Protein AF-A0A7C5APF6-F1 (afdb_monomer)

Nearest PDB structures (foldseek):
  8gh3-assembly1_F  TM=4.988E-01  e=2.398E-01  Trypanosoma cruzi cruzi
  8ye5-assembly1_B  TM=5.121E-01  e=7.301E-01  Dehalobacter sp.
  8ye5-assembly1_A  TM=5.052E-01  e=1.560E+00  Dehalobacter sp.
  7x9r-assembly1_A  TM=3.662E-01  e=1.211E+00  Listeria monocytogenes
  8f5p-assembly1_D  TM=3.622E-01  e=7.878E+00  Leishmania tarentolae

Secondary structure (DSSP, 8-state):
-PPPPGGGS------PPP-----------------PPPPGGGGT--HHHHHTT---------------------SSPPPPHHHHHHHHHH-TT-HHHHHHHHHHHHHTT-HHHHHHHHHHHHHHSPTT-HHHHHHHHHHHHHH---HHHHHHHHHHHHHHHHHTT-HHHHHHHHHHHHHS----

Structure (mmCIF, N/CA/C/O backbone):
data_AF-A0A7C5APF6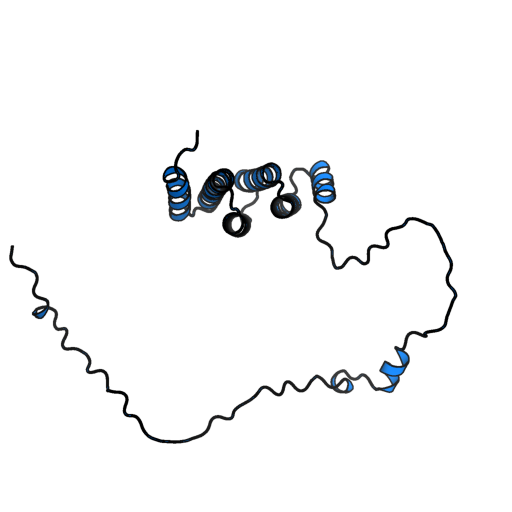-F1
#
_entry.id   AF-A0A7C5APF6-F1
#
loop_
_atom_site.group_PDB
_atom_site.id
_atom_site.type_symbol
_atom_site.label_atom_id
_atom_site.label_alt_id
_atom_site.label_comp_id
_atom_site.label_asym_id
_atom_site.label_entity_id
_atom_site.label_seq_id
_atom_site.pdbx_PDB_ins_code
_atom_site.Cartn_x
_atom_site.Cartn_y
_atom_site.Cartn_z
_atom_site.occupancy
_atom_site.B_iso_or_equiv
_atom_site.auth_seq_id
_atom_site.auth_comp_id
_atom_site.auth_asym_id
_atom_site.auth_atom_id
_atom_site.pdbx_PDB_model_num
ATOM 1 N N . MET A 1 1 ? 6.779 -11.485 -54.129 1.00 53.09 1 MET A N 1
ATOM 2 C CA . MET A 1 1 ? 5.897 -10.727 -53.225 1.00 53.09 1 MET A CA 1
ATOM 3 C C . MET A 1 1 ? 5.958 -9.295 -53.688 1.00 53.09 1 MET A C 1
ATOM 5 O O . MET A 1 1 ? 7.006 -8.678 -53.558 1.00 53.09 1 MET A O 1
ATOM 9 N N . GLU A 1 2 ? 4.905 -8.834 -54.348 1.00 58.12 2 GLU A N 1
ATOM 10 C CA . GLU A 1 2 ? 4.775 -7.422 -54.705 1.00 58.12 2 GLU A CA 1
ATOM 11 C C . GLU A 1 2 ? 4.511 -6.624 -53.415 1.00 58.12 2 GLU A C 1
ATOM 13 O O . GLU A 1 2 ? 3.773 -7.119 -52.555 1.00 58.12 2 GLU A O 1
ATOM 18 N N . PRO A 1 3 ? 5.144 -5.455 -53.211 1.00 66.19 3 PRO A N 1
ATOM 19 C CA . PRO A 1 3 ? 4.834 -4.611 -52.066 1.00 66.19 3 PRO A CA 1
ATOM 20 C C . PRO A 1 3 ? 3.429 -4.018 -52.226 1.00 66.19 3 PRO A C 1
ATOM 22 O O . PRO A 1 3 ? 2.979 -3.727 -53.332 1.00 66.19 3 PRO A O 1
ATOM 25 N N . PHE A 1 4 ? 2.728 -3.859 -51.107 1.00 63.12 4 PHE A N 1
ATOM 26 C CA . PHE A 1 4 ? 1.398 -3.260 -51.058 1.00 63.12 4 PHE A CA 1
ATOM 27 C C . PHE A 1 4 ? 1.462 -1.794 -51.521 1.00 63.12 4 PHE A C 1
ATOM 29 O O . PHE A 1 4 ? 2.158 -0.988 -50.904 1.00 63.12 4 PHE A O 1
ATOM 36 N N . SER A 1 5 ? 0.754 -1.470 -52.606 1.00 66.62 5 SER A N 1
ATOM 37 C CA . SER A 1 5 ? 0.635 -0.114 -53.154 1.00 66.62 5 SER A CA 1
ATOM 38 C C . SER A 1 5 ? -0.605 0.566 -52.560 1.00 66.62 5 SER A C 1
ATOM 40 O O . SER A 1 5 ? -1.712 0.029 -52.633 1.00 66.62 5 SER A O 1
ATOM 42 N N . LEU A 1 6 ? -0.413 1.727 -51.930 1.00 63.84 6 LEU A N 1
ATOM 43 C CA . LEU A 1 6 ? -1.430 2.489 -51.184 1.00 63.84 6 LEU A CA 1
ATOM 44 C C . LEU A 1 6 ? -2.496 3.131 -52.095 1.00 63.84 6 LEU A C 1
ATOM 46 O O . LEU A 1 6 ? -3.522 3.610 -51.619 1.00 63.84 6 LEU A O 1
ATOM 50 N N . GLU A 1 7 ? -2.294 3.077 -53.409 1.00 61.56 7 GLU A N 1
ATOM 51 C CA . GLU A 1 7 ? -3.183 3.612 -54.443 1.00 61.56 7 GLU A CA 1
ATOM 52 C C . GLU A 1 7 ? -4.493 2.812 -54.603 1.00 61.56 7 GLU A C 1
ATOM 54 O O . GLU A 1 7 ? -5.438 3.289 -55.226 1.00 61.56 7 GLU A O 1
ATOM 59 N N . GLY A 1 8 ? -4.593 1.612 -54.017 1.00 62.12 8 GLY A N 1
ATOM 60 C CA . GLY A 1 8 ? -5.822 0.805 -54.004 1.00 62.12 8 GLY A CA 1
ATOM 61 C C . GLY A 1 8 ? -6.814 1.141 -52.881 1.00 62.12 8 GLY A C 1
ATOM 62 O O . GLY A 1 8 ? -7.879 0.530 -52.819 1.00 62.12 8 GLY A O 1
ATOM 63 N N . LEU A 1 9 ? -6.478 2.072 -51.978 1.00 61.09 9 LEU A N 1
ATOM 64 C CA . LEU A 1 9 ? -7.259 2.371 -50.767 1.00 61.09 9 LEU A CA 1
ATOM 65 C C . LEU A 1 9 ? -8.165 3.609 -50.863 1.00 61.09 9 LEU A C 1
ATOM 67 O O . LEU A 1 9 ? -8.690 4.034 -49.839 1.00 61.09 9 LEU A O 1
ATOM 71 N N . GLY A 1 10 ? -8.385 4.179 -52.053 1.00 60.31 10 GLY A N 1
ATOM 72 C CA . GLY A 1 10 ? -9.411 5.216 -52.256 1.00 60.31 10 GLY A CA 1
ATOM 73 C C . GLY A 1 10 ? -9.289 6.438 -51.334 1.00 60.31 10 GLY A C 1
ATOM 74 O O . GLY A 1 10 ? -10.288 7.091 -51.049 1.00 60.31 10 GLY A O 1
ATOM 75 N N . LEU A 1 11 ? -8.081 6.736 -50.845 1.00 58.31 11 LEU A N 1
ATOM 76 C CA . LEU A 1 11 ? -7.794 7.924 -50.046 1.00 58.31 11 LEU A CA 1
ATOM 77 C C . LEU A 1 11 ? -7.458 9.088 -50.983 1.00 58.31 11 LEU A C 1
ATOM 79 O O . LEU A 1 11 ? -6.333 9.583 -51.007 1.00 58.31 11 LEU A O 1
ATOM 83 N N . GLU A 1 12 ? -8.439 9.517 -51.775 1.00 59.97 12 GLU A N 1
ATOM 84 C CA . GLU A 1 12 ? -8.453 10.900 -52.247 1.00 59.97 12 GLU A CA 1
ATOM 85 C C . GLU A 1 12 ? -8.646 11.766 -50.998 1.00 59.97 12 GLU A C 1
ATOM 87 O O . GLU A 1 12 ? -9.638 11.636 -50.277 1.00 59.97 12 GLU A O 1
ATOM 92 N N . GLY A 1 13 ? -7.619 12.540 -50.647 1.00 62.22 13 GLY A N 1
ATOM 93 C CA . GLY A 1 13 ? -7.596 13.294 -49.399 1.00 62.22 13 GLY A CA 1
ATOM 94 C C . GLY A 1 13 ? -8.782 14.258 -49.293 1.00 62.22 13 GLY A C 1
ATOM 95 O O . GLY A 1 13 ? -9.197 14.826 -50.304 1.00 62.22 13 GLY A O 1
ATOM 96 N N . PRO A 1 14 ? -9.320 14.517 -48.087 1.00 56.97 14 PRO A N 1
ATOM 97 C CA . PRO A 1 14 ? -10.075 15.741 -47.902 1.00 56.97 14 PRO A CA 1
ATOM 98 C C . PRO A 1 14 ? -9.087 16.902 -48.058 1.00 56.97 14 PRO A C 1
ATOM 100 O O . PRO A 1 14 ? -8.141 17.025 -47.278 1.00 56.97 14 PRO A O 1
ATOM 103 N N . GLU A 1 15 ? -9.284 17.734 -49.082 1.00 53.50 15 GLU A N 1
ATOM 104 C CA . GLU A 1 15 ? -8.657 19.051 -49.148 1.00 53.50 15 GLU A CA 1
ATOM 105 C C . GLU A 1 15 ? -8.992 19.800 -47.855 1.00 53.50 15 GLU A C 1
ATOM 107 O O . GLU A 1 15 ? -10.119 20.248 -47.637 1.00 53.50 15 GLU A O 1
ATOM 112 N N . LEU A 1 16 ? -8.013 19.890 -46.955 1.00 54.91 16 LEU A N 1
ATOM 113 C CA . LEU A 1 16 ? -8.094 20.776 -45.808 1.00 54.91 16 LEU A CA 1
ATOM 114 C C . LEU A 1 16 ? -8.033 22.209 -46.355 1.00 54.91 16 LEU A C 1
ATOM 116 O O . LEU A 1 16 ? -7.061 22.538 -47.041 1.00 54.91 16 LEU A O 1
ATOM 120 N N . PRO A 1 17 ? -9.029 23.070 -46.084 1.00 51.94 17 PRO A N 1
ATOM 121 C CA . PRO A 1 17 ? -8.945 24.462 -46.491 1.00 51.94 17 PRO A CA 1
ATOM 122 C C . PRO A 1 17 ? -7.721 25.100 -45.823 1.00 51.94 17 PRO A C 1
ATOM 124 O O . PRO A 1 17 ? -7.525 24.990 -44.611 1.00 51.94 17 PRO A O 1
ATOM 127 N N . ALA A 1 18 ? -6.877 25.744 -46.628 1.00 50.88 18 ALA A N 1
ATOM 128 C CA . ALA A 1 18 ? -5.749 26.525 -46.142 1.00 50.88 18 ALA A CA 1
ATOM 129 C C . ALA A 1 18 ? -6.248 27.646 -45.207 1.00 50.88 18 ALA A C 1
ATOM 131 O O . ALA A 1 18 ? -7.244 28.297 -45.535 1.00 50.88 18 ALA A O 1
ATOM 132 N N . PRO A 1 19 ? -5.583 27.924 -44.071 1.00 48.47 19 PRO A N 1
ATOM 133 C CA . PRO A 1 19 ? -5.928 29.081 -43.259 1.00 48.47 19 PRO A CA 1
ATOM 134 C C . PRO A 1 19 ? -5.499 30.359 -43.994 1.00 48.47 19 PRO A C 1
ATOM 136 O O . PRO A 1 19 ? -4.316 30.692 -44.058 1.00 48.47 19 PRO A O 1
ATOM 139 N N . THR A 1 20 ? -6.464 31.074 -44.569 1.00 45.16 20 THR A N 1
ATOM 140 C CA . THR A 1 20 ? -6.310 32.470 -44.997 1.00 45.16 20 THR A CA 1
ATOM 141 C C . THR A 1 20 ? -6.069 33.362 -43.774 1.00 45.16 20 THR A C 1
ATOM 143 O O . THR A 1 20 ? -6.875 33.314 -42.841 1.00 45.16 20 THR A O 1
ATOM 146 N N . PRO A 1 21 ? -5.003 34.182 -43.745 1.00 57.34 21 PRO A N 1
ATOM 147 C CA . PRO A 1 21 ? -4.874 35.267 -42.788 1.00 57.34 21 PRO A CA 1
ATOM 148 C C . PRO A 1 21 ? -5.597 36.506 -43.339 1.00 57.34 21 PRO A C 1
ATOM 150 O O . PRO A 1 21 ? -5.415 36.832 -44.504 1.00 57.34 21 PRO A O 1
ATOM 153 N N . GLU A 1 22 ? -6.392 37.155 -42.485 1.00 46.03 22 GLU A N 1
ATOM 154 C CA . GLU A 1 22 ? -6.963 38.519 -42.554 1.00 46.03 22 GLU A CA 1
ATOM 155 C C . GLU A 1 22 ? -8.475 38.573 -42.267 1.00 46.03 22 GLU A C 1
ATOM 157 O O . GLU A 1 22 ? -9.297 38.082 -43.030 1.00 46.03 22 GLU A O 1
ATOM 162 N N . GLU A 1 23 ? -8.765 39.245 -41.141 1.00 43.78 23 GLU A N 1
ATOM 163 C CA . GLU A 1 23 ? -9.867 40.194 -40.907 1.00 43.78 23 GLU A CA 1
ATOM 164 C C . GLU A 1 23 ? -11.340 39.720 -40.915 1.00 43.78 23 GLU A C 1
ATOM 166 O O . GLU A 1 23 ? -11.791 39.017 -41.803 1.00 43.78 23 GLU A O 1
ATOM 171 N N . VAL A 1 24 ? -12.235 40.139 -40.006 1.00 43.25 24 VAL A N 1
ATOM 172 C CA . VAL A 1 24 ? -12.152 40.953 -38.780 1.00 43.25 24 VAL A CA 1
ATOM 173 C C . VAL A 1 24 ? -13.519 40.897 -38.068 1.00 43.25 24 VAL A C 1
ATOM 175 O O . VAL A 1 24 ? -14.555 40.752 -38.710 1.00 43.25 24 VAL A O 1
ATOM 178 N N . THR A 1 25 ? -13.499 41.073 -36.740 1.00 43.19 25 THR A N 1
ATOM 179 C CA . THR A 1 25 ? -14.596 41.511 -35.838 1.00 43.19 25 THR A CA 1
ATOM 180 C C . THR A 1 25 ? -15.904 40.711 -35.745 1.00 43.19 25 THR A C 1
ATOM 182 O O . THR A 1 25 ? -16.694 40.668 -36.677 1.00 43.19 25 THR A O 1
ATOM 185 N N . ALA A 1 26 ? -16.255 40.273 -34.529 1.00 39.44 26 ALA A N 1
ATOM 186 C CA . ALA A 1 26 ? -17.138 41.036 -33.629 1.00 39.44 26 ALA A CA 1
ATOM 187 C C . ALA A 1 26 ? -17.616 40.179 -32.438 1.00 39.44 26 ALA A C 1
ATOM 189 O O . ALA A 1 26 ? -18.244 39.144 -32.621 1.00 39.44 26 ALA A O 1
ATOM 190 N N . GLY A 1 27 ? -17.394 40.688 -31.223 1.00 47.19 27 GLY A N 1
ATOM 191 C CA . GLY A 1 27 ? -18.339 40.545 -30.111 1.00 47.19 27 GLY A CA 1
ATOM 192 C C . GLY A 1 27 ? -18.382 39.216 -29.355 1.00 47.19 27 GLY A C 1
ATOM 193 O O . GLY A 1 27 ? -19.304 38.430 -29.533 1.00 47.19 27 GLY A O 1
ATOM 194 N N . ALA A 1 28 ? -17.498 39.059 -28.372 1.00 41.19 28 ALA A N 1
ATOM 195 C CA . ALA A 1 28 ? -17.841 38.397 -27.113 1.00 41.19 28 ALA A CA 1
ATOM 196 C C . ALA A 1 28 ? -17.054 39.101 -25.995 1.00 41.19 28 ALA A C 1
ATOM 198 O O . ALA A 1 28 ? -15.844 39.284 -26.147 1.00 41.19 28 ALA A O 1
ATOM 199 N N . PRO A 1 29 ? -17.719 39.602 -24.940 1.00 42.66 29 PRO A N 1
ATOM 200 C CA . PRO A 1 29 ? -17.075 40.441 -23.944 1.00 42.66 29 PRO A CA 1
ATOM 201 C C . PRO A 1 29 ? -16.043 39.624 -23.171 1.00 42.66 29 PRO A C 1
ATOM 203 O O . PRO A 1 29 ? -16.315 38.506 -22.737 1.00 42.66 29 PRO A O 1
ATOM 206 N N . ALA A 1 30 ? -14.873 40.226 -22.979 1.00 53.53 30 ALA A N 1
ATOM 207 C CA . ALA A 1 30 ? -13.989 39.894 -21.882 1.00 53.53 30 ALA A CA 1
ATOM 208 C C . ALA A 1 30 ? -14.785 40.074 -20.583 1.00 53.53 30 ALA A C 1
ATOM 210 O O . ALA A 1 30 ? -14.944 41.185 -20.085 1.00 53.53 30 ALA A O 1
ATOM 211 N N . VAL A 1 31 ? -15.345 38.982 -20.071 1.00 54.06 31 VAL A N 1
ATOM 212 C CA . VAL A 1 31 ? -15.705 38.887 -18.663 1.00 54.06 31 VAL A CA 1
ATOM 213 C C . VAL A 1 31 ? -14.424 38.439 -17.982 1.00 54.06 31 VAL A C 1
ATOM 215 O O . VAL A 1 31 ? -14.223 37.268 -17.682 1.00 54.06 31 VAL A O 1
ATOM 218 N N . GLU A 1 32 ? -13.500 39.387 -17.824 1.00 52.69 32 GLU A N 1
ATOM 219 C CA . GLU A 1 32 ? -12.653 39.364 -16.643 1.00 52.69 32 GLU A CA 1
ATOM 220 C C . GLU A 1 32 ? -13.643 39.260 -15.484 1.00 52.69 32 GLU A C 1
ATOM 222 O O . GLU A 1 32 ? -14.434 40.178 -15.260 1.00 52.69 32 GLU A O 1
ATOM 227 N N . GLU A 1 33 ? -13.707 38.092 -14.847 1.00 52.44 33 GLU A N 1
ATOM 228 C CA . GLU A 1 33 ? -14.396 37.908 -13.580 1.00 52.44 33 GLU A CA 1
ATOM 229 C C . GLU A 1 33 ? -13.761 38.880 -12.585 1.00 52.44 33 GLU A C 1
ATOM 231 O O . GLU A 1 33 ? -12.852 38.554 -11.824 1.00 52.44 33 GLU A O 1
ATOM 236 N N . ALA A 1 34 ? -14.262 40.113 -12.596 1.00 57.44 34 ALA A N 1
ATOM 237 C CA . ALA A 1 34 ? -14.358 40.949 -11.430 1.00 57.44 34 ALA A CA 1
ATOM 238 C C . ALA A 1 34 ? -15.229 40.171 -10.438 1.00 57.44 34 ALA A C 1
ATOM 240 O O . ALA A 1 34 ? -16.424 40.428 -10.300 1.00 57.44 34 ALA A O 1
ATOM 241 N N . LEU A 1 35 ? -14.624 39.173 -9.787 1.00 60.72 35 LEU A N 1
ATOM 242 C CA . LEU A 1 35 ? -15.082 38.641 -8.520 1.00 60.72 35 LEU A CA 1
ATOM 243 C C . LEU A 1 35 ? -15.018 39.826 -7.565 1.00 60.72 35 LEU A C 1
ATOM 245 O O . LEU A 1 35 ? -13.995 40.088 -6.932 1.00 60.72 35 LEU A O 1
ATOM 249 N N . GLN A 1 36 ? -16.087 40.618 -7.555 1.00 60.69 36 GLN A N 1
ATOM 250 C CA . GLN A 1 36 ? -16.285 41.609 -6.520 1.00 60.69 36 GLN A CA 1
ATOM 251 C C . GLN A 1 36 ? -16.199 40.824 -5.208 1.00 60.69 36 GLN A C 1
ATOM 253 O O . GLN A 1 36 ? -16.897 39.812 -5.076 1.00 60.69 36 GLN A O 1
ATOM 258 N N . PRO A 1 37 ? -15.296 41.188 -4.281 1.00 69.50 37 PRO A N 1
ATOM 259 C CA . PRO A 1 37 ? -15.317 40.563 -2.974 1.00 69.50 37 PRO A CA 1
ATOM 260 C C . PRO A 1 37 ? -16.721 40.758 -2.402 1.00 69.50 37 PRO A C 1
ATOM 262 O O . PRO A 1 37 ? -17.324 41.818 -2.575 1.00 69.50 37 PRO A O 1
ATOM 265 N N . PHE A 1 38 ? -17.248 39.715 -1.769 1.00 64.56 38 PHE A N 1
ATOM 266 C CA . PHE A 1 38 ? -18.522 39.790 -1.069 1.00 64.56 38 PHE A CA 1
ATOM 267 C C . PHE A 1 38 ? -18.502 40.996 -0.116 1.00 64.56 38 PHE A C 1
ATOM 269 O O . PHE A 1 38 ? -17.570 41.173 0.672 1.00 64.56 38 PHE A O 1
ATOM 276 N N . SER A 1 39 ? -19.523 41.841 -0.213 1.00 64.94 39 SER A N 1
ATOM 277 C CA . SER A 1 39 ? -19.752 42.934 0.728 1.00 64.94 39 SER A CA 1
ATOM 278 C C . SER A 1 39 ? -20.460 42.369 1.961 1.00 64.94 39 SER A C 1
ATOM 280 O O . SER A 1 39 ? -21.426 41.619 1.833 1.00 64.94 39 SER A O 1
ATOM 282 N N . LEU A 1 40 ? -19.979 42.694 3.163 1.00 63.19 40 LEU A N 1
ATOM 283 C CA . LEU A 1 40 ? -20.517 42.197 4.443 1.00 63.19 40 LEU A CA 1
ATOM 284 C C . LEU A 1 40 ? -21.995 42.556 4.658 1.00 63.19 40 LEU A C 1
ATOM 286 O O . LEU A 1 40 ? -22.708 41.842 5.364 1.00 63.19 40 LEU A O 1
ATOM 290 N N . GLU A 1 41 ? -22.471 43.600 3.985 1.00 69.44 41 GLU A N 1
ATOM 291 C CA . GLU A 1 41 ? -23.878 43.979 3.955 1.00 69.44 41 GLU A CA 1
ATOM 292 C C . GLU A 1 41 ? -24.769 42.888 3.329 1.00 69.44 41 GLU A C 1
ATOM 294 O O . GLU A 1 41 ? -25.918 42.724 3.735 1.00 69.44 41 GLU A O 1
ATOM 299 N N . GLU A 1 42 ? -24.245 42.098 2.382 1.00 70.75 42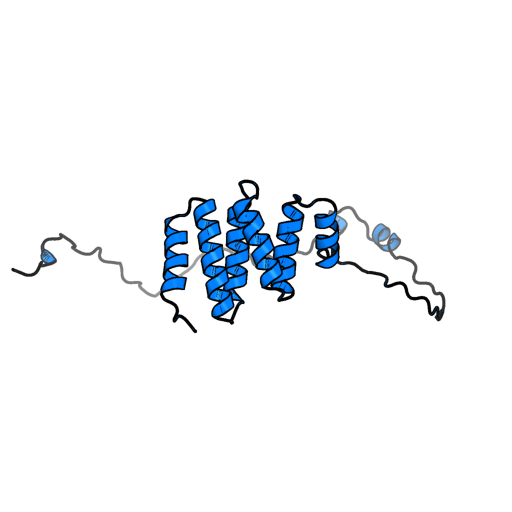 GLU A N 1
ATOM 300 C CA . GLU A 1 42 ? -24.981 41.011 1.716 1.00 70.75 42 GLU A CA 1
ATOM 301 C C . GLU A 1 42 ? -25.207 39.803 2.646 1.00 70.75 42 GLU A C 1
ATOM 303 O O . GLU A 1 42 ? -26.146 39.031 2.460 1.00 70.75 42 GLU A O 1
ATOM 308 N N . LEU A 1 43 ? -24.402 39.685 3.710 1.00 67.19 43 LEU A N 1
ATOM 309 C CA . LEU A 1 43 ? -24.560 38.704 4.791 1.00 67.19 43 LEU A CA 1
ATOM 310 C C . LEU A 1 43 ? -25.454 39.213 5.936 1.00 67.19 43 LEU A C 1
ATOM 312 O O . LEU A 1 43 ? -25.622 38.515 6.935 1.00 67.19 43 LEU A O 1
ATOM 316 N N . GLY A 1 44 ? -26.037 40.409 5.802 1.00 65.12 44 GLY A N 1
ATOM 317 C CA . GLY A 1 44 ? -26.905 41.010 6.814 1.00 65.12 44 GLY A CA 1
ATOM 318 C C . GLY A 1 44 ? -26.174 41.481 8.073 1.00 65.12 44 GLY A C 1
ATOM 319 O O . GLY A 1 44 ? -26.836 41.752 9.068 1.00 65.12 44 GLY A O 1
ATOM 320 N N . LEU A 1 45 ? -24.840 41.578 8.036 1.00 66.50 45 LEU A N 1
ATOM 321 C CA . LEU A 1 45 ? -24.027 42.080 9.142 1.00 66.50 45 LEU A CA 1
ATOM 322 C C . LEU A 1 45 ? -23.830 43.586 8.968 1.00 66.50 45 LEU A C 1
ATOM 324 O O . LEU A 1 45 ? -23.235 44.021 7.980 1.00 66.50 45 LEU A O 1
ATOM 328 N N . THR A 1 46 ? -24.317 44.395 9.911 1.00 70.19 46 THR A N 1
ATOM 329 C CA . THR A 1 46 ? -24.022 45.835 9.886 1.00 70.19 46 THR A CA 1
ATOM 330 C C . THR A 1 46 ? -22.635 46.110 10.469 1.00 70.19 46 THR A C 1
ATOM 332 O O . THR A 1 46 ? -22.104 45.336 11.270 1.00 70.19 46 THR A O 1
ATOM 335 N N . GLN A 1 47 ? -22.015 47.226 10.071 1.00 65.31 47 GLN A N 1
ATOM 336 C CA . GLN A 1 47 ? -20.680 47.619 10.542 1.00 65.31 47 GLN A CA 1
ATOM 337 C C . GLN A 1 47 ? -20.633 47.765 12.078 1.00 65.31 47 GLN A C 1
ATOM 339 O O . GLN A 1 47 ? -19.588 47.538 12.687 1.00 65.31 47 GLN A O 1
ATOM 344 N N . GLU A 1 48 ? -21.775 48.062 12.714 1.00 66.00 48 GLU A N 1
ATOM 345 C CA . GLU A 1 48 ? -21.906 48.098 14.172 1.00 66.00 48 GLU A CA 1
ATOM 346 C C . GLU A 1 48 ? -21.851 46.711 14.840 1.00 66.00 48 GLU A C 1
ATOM 348 O O . GLU A 1 48 ? -21.307 46.599 15.937 1.00 66.00 48 GLU A O 1
ATOM 353 N N . GLU A 1 49 ? -22.349 45.644 14.203 1.00 64.69 49 GLU A N 1
ATOM 354 C CA . GLU A 1 49 ? -22.239 44.274 14.740 1.00 64.69 49 GLU A CA 1
ATOM 355 C C . GLU A 1 49 ? -20.810 43.726 14.628 1.00 64.69 49 GLU A C 1
ATOM 357 O O . GLU A 1 49 ? -20.349 43.004 15.512 1.00 64.69 49 GLU A O 1
ATOM 362 N N . ILE A 1 50 ? -20.073 44.127 13.590 1.00 67.06 50 ILE A N 1
ATOM 363 C CA . ILE A 1 50 ? -18.658 43.768 13.415 1.00 67.06 50 ILE A CA 1
ATOM 364 C C . ILE A 1 50 ? -17.787 44.481 14.458 1.00 67.06 50 ILE A C 1
ATOM 366 O O . ILE A 1 50 ? -16.886 43.867 15.025 1.00 67.06 50 ILE A O 1
ATOM 370 N N . ALA A 1 51 ? -18.091 45.745 14.768 1.00 64.62 51 ALA A N 1
ATOM 371 C CA . ALA A 1 51 ? -17.408 46.503 15.818 1.00 64.62 51 ALA A CA 1
ATOM 372 C C . ALA A 1 51 ? -17.611 45.897 17.223 1.00 64.62 51 ALA A C 1
ATOM 374 O O . ALA A 1 51 ? -16.750 46.026 18.087 1.00 64.62 51 ALA A O 1
ATOM 375 N N . GLY A 1 52 ? -18.720 45.184 17.456 1.00 59.59 52 GLY A N 1
ATOM 376 C CA . GLY A 1 52 ? -18.956 44.436 18.697 1.00 59.59 52 GLY A CA 1
ATOM 377 C C . GLY A 1 52 ? -18.144 43.139 18.823 1.00 59.59 52 GLY A C 1
ATOM 378 O O . GLY A 1 52 ? -18.096 42.554 19.905 1.00 59.59 52 GLY A O 1
ATOM 379 N N . LEU A 1 53 ? -17.509 42.693 17.734 1.00 59.06 53 LEU A N 1
ATOM 380 C CA . LEU A 1 53 ? -16.669 41.497 17.667 1.00 59.06 53 LEU A CA 1
ATOM 381 C C . LEU A 1 53 ? -15.167 41.812 17.812 1.00 59.06 53 LEU A C 1
ATOM 383 O O . LEU A 1 53 ? -14.333 40.925 17.622 1.00 59.06 53 LEU A O 1
ATOM 387 N N . GLU A 1 54 ? -14.805 43.051 18.162 1.00 56.25 54 GLU A N 1
ATOM 388 C CA . GLU A 1 54 ? -13.467 43.376 18.661 1.00 56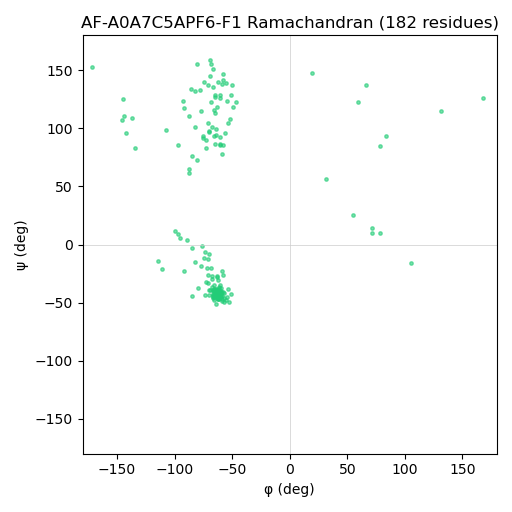.25 54 GLU A CA 1
ATOM 389 C C . GLU A 1 54 ? -13.301 42.783 20.068 1.00 56.25 54 GLU A C 1
ATOM 391 O O . GLU A 1 54 ? -13.738 43.347 21.074 1.00 56.25 54 GLU A O 1
ATOM 396 N N . LEU A 1 55 ? -12.662 41.608 20.139 1.00 57.16 55 LEU A N 1
ATOM 397 C CA . LEU A 1 55 ? -12.066 41.105 21.374 1.00 57.16 55 LEU A CA 1
ATOM 398 C C . LEU A 1 55 ? -11.203 42.213 21.987 1.00 57.16 55 LEU A C 1
ATOM 400 O O . LEU A 1 55 ? -10.220 42.643 21.385 1.00 57.16 55 LEU A O 1
ATOM 404 N N . ALA A 1 56 ? -11.574 42.636 23.192 1.00 44.47 56 ALA A N 1
ATOM 405 C CA . ALA A 1 56 ? -10.834 43.595 23.994 1.00 44.47 56 ALA A CA 1
ATOM 406 C C . ALA A 1 56 ? -9.329 43.253 24.043 1.00 44.47 56 ALA A C 1
ATOM 408 O O . ALA A 1 56 ? -8.971 42.163 24.503 1.00 44.47 56 ALA A O 1
ATOM 409 N N . PRO A 1 57 ? -8.436 44.165 23.624 1.00 56.56 57 PRO A N 1
ATOM 410 C CA . PRO A 1 57 ? -7.014 44.053 23.881 1.00 56.56 57 PRO A CA 1
ATOM 411 C C . PRO A 1 57 ? -6.662 44.904 25.109 1.00 56.56 57 PRO A C 1
ATOM 413 O O . PRO A 1 57 ? -6.257 46.049 24.968 1.00 56.56 57 PRO A O 1
ATOM 416 N N . GLU A 1 58 ? -6.803 44.355 26.316 1.00 43.03 58 GLU A N 1
ATOM 417 C CA . GLU A 1 58 ? -6.169 44.900 27.533 1.00 43.03 58 GLU A CA 1
ATOM 418 C C . GLU A 1 58 ? -5.721 43.716 28.404 1.00 43.03 58 GLU A C 1
ATOM 420 O O . GLU A 1 58 ? -6.529 42.951 28.922 1.00 43.03 58 GLU A O 1
ATOM 425 N N . GLU A 1 59 ? -4.453 43.321 28.296 1.00 44.88 59 GLU A N 1
ATOM 426 C CA . GLU A 1 59 ? -3.322 43.794 29.114 1.00 44.88 59 GLU A CA 1
ATOM 427 C C . GLU A 1 59 ? -3.219 43.041 30.449 1.00 44.88 59 GLU A C 1
ATOM 429 O O . GLU A 1 59 ? -3.799 43.449 31.445 1.00 44.88 59 GLU A O 1
ATOM 434 N N . LEU A 1 60 ? -2.404 41.974 30.481 1.00 38.81 60 LEU A N 1
ATOM 435 C CA . LEU A 1 60 ? -1.723 41.499 31.692 1.00 38.81 60 LEU A CA 1
ATOM 436 C C . LEU A 1 60 ? -0.335 40.922 31.338 1.00 38.81 60 LEU A C 1
ATOM 438 O O . LEU A 1 60 ? -0.226 39.859 30.742 1.00 38.81 60 LEU A O 1
ATOM 442 N N . ALA A 1 61 ? 0.688 41.703 31.702 1.00 39.09 61 ALA A N 1
ATOM 443 C CA . ALA A 1 61 ? 2.075 41.417 32.106 1.00 39.09 61 ALA A CA 1
ATOM 444 C C . ALA A 1 61 ? 2.770 40.062 31.779 1.00 39.09 61 ALA A C 1
ATOM 446 O O . ALA A 1 61 ? 2.168 38.995 31.870 1.00 39.09 61 ALA A O 1
ATOM 447 N N . PRO A 1 62 ? 4.108 40.067 31.556 1.00 44.31 62 PRO A N 1
ATOM 448 C CA . PRO A 1 62 ? 4.890 38.848 31.353 1.00 44.31 62 PRO A CA 1
ATOM 449 C C . PRO A 1 62 ? 4.994 38.040 32.654 1.00 44.31 62 PRO A C 1
ATOM 451 O O . PRO A 1 62 ? 5.858 38.282 33.499 1.00 44.31 62 PRO A O 1
ATOM 454 N N . VAL A 1 63 ? 4.125 37.045 32.807 1.00 41.53 63 VAL A N 1
ATOM 455 C CA . VAL A 1 63 ? 4.317 35.973 33.781 1.00 41.53 63 VAL A CA 1
ATOM 456 C C . VAL A 1 63 ? 5.249 34.933 33.170 1.00 41.53 63 VAL A C 1
ATOM 458 O O . VAL A 1 63 ? 4.871 34.116 32.338 1.00 41.53 63 VAL A O 1
ATOM 461 N N . SER A 1 64 ? 6.511 34.999 33.591 1.00 47.34 64 SER A N 1
ATOM 462 C CA . SER A 1 64 ? 7.449 33.887 33.499 1.00 47.34 64 SER A CA 1
ATOM 463 C C . SER A 1 64 ? 6.880 32.725 34.310 1.00 47.34 64 SER A C 1
ATOM 465 O O . SER A 1 64 ? 7.098 32.641 35.517 1.00 47.34 64 SER A O 1
ATOM 467 N N . VAL A 1 65 ? 6.132 31.851 33.644 1.00 43.56 65 VAL A N 1
ATOM 468 C CA . VAL A 1 65 ? 5.780 30.530 34.153 1.00 43.56 65 VAL A CA 1
ATOM 469 C C . VAL A 1 65 ? 6.602 29.533 33.353 1.00 43.56 65 VAL A C 1
ATOM 471 O O . VAL A 1 65 ? 6.305 29.197 32.211 1.00 43.56 65 VAL A O 1
ATOM 474 N N . GLU A 1 66 ? 7.700 29.116 33.969 1.00 50.88 66 GLU A N 1
ATOM 475 C CA . GLU A 1 66 ? 8.361 27.859 33.665 1.00 50.88 66 GLU A CA 1
ATOM 476 C C . GLU A 1 66 ? 7.379 26.742 34.052 1.00 50.88 66 GLU A C 1
ATOM 478 O O . GLU A 1 66 ? 7.359 26.280 35.186 1.00 50.88 66 GLU A O 1
ATOM 483 N N . GLU A 1 67 ? 6.491 26.367 33.133 1.00 41.44 67 GLU A N 1
ATOM 484 C CA . GLU A 1 67 ? 5.698 25.144 33.235 1.00 41.44 67 GLU A CA 1
ATOM 485 C C . GLU A 1 67 ? 5.533 24.567 31.830 1.00 41.44 67 GLU A C 1
ATOM 487 O O . GLU A 1 67 ? 4.915 25.137 30.934 1.00 41.44 67 GLU A O 1
ATOM 492 N N . THR A 1 68 ? 6.197 23.437 31.624 1.00 48.25 68 THR A N 1
ATOM 493 C CA . THR A 1 68 ? 6.171 22.644 30.405 1.00 48.25 68 THR A CA 1
ATOM 494 C C . THR A 1 68 ? 4.770 22.097 30.160 1.00 48.25 68 THR A C 1
ATOM 496 O O . THR A 1 68 ? 4.406 21.054 30.702 1.00 48.25 68 THR A O 1
ATOM 499 N N . VAL A 1 69 ? 4.012 22.750 29.289 1.00 47.22 69 VAL A N 1
ATOM 500 C CA . VAL A 1 69 ? 2.861 22.148 28.619 1.00 47.22 69 VAL A CA 1
ATOM 501 C C . VAL A 1 69 ? 2.942 22.594 27.162 1.00 47.22 69 VAL A C 1
ATOM 503 O O . VAL A 1 69 ? 2.789 23.786 26.899 1.00 47.22 69 VAL A O 1
ATOM 506 N N . PRO A 1 70 ? 3.260 21.714 26.193 1.00 53.16 70 PRO A N 1
ATOM 507 C CA . PRO A 1 70 ? 3.153 22.101 24.800 1.00 53.16 70 PRO A CA 1
ATOM 508 C C . PRO A 1 70 ? 1.668 22.285 24.485 1.00 53.16 70 PRO A C 1
ATOM 510 O O . PRO A 1 70 ? 0.914 21.330 24.307 1.00 53.16 70 PRO A O 1
ATOM 513 N N . GLU A 1 71 ? 1.267 23.549 24.456 1.00 45.44 71 GLU A N 1
ATOM 514 C CA . GLU A 1 71 ? 0.045 24.046 23.852 1.00 45.44 71 GLU A CA 1
ATOM 515 C C . GLU A 1 71 ? 0.127 23.783 22.347 1.00 45.44 71 GLU A C 1
ATOM 517 O O . GLU A 1 71 ? 0.747 24.517 21.575 1.00 45.44 71 GLU A O 1
ATOM 522 N N . VAL A 1 72 ? -0.441 22.652 21.931 1.00 46.12 72 VAL A N 1
ATOM 523 C CA . VAL A 1 72 ? -0.600 22.315 20.522 1.00 46.12 72 VAL A CA 1
ATOM 524 C C . VAL A 1 72 ? -1.743 23.169 19.980 1.00 46.12 72 VAL A C 1
ATOM 526 O O . VAL A 1 72 ? -2.910 22.784 20.023 1.00 46.12 72 VAL A O 1
ATOM 529 N N . ALA A 1 73 ? -1.400 24.321 19.413 1.00 45.75 73 ALA A N 1
ATOM 530 C CA . ALA A 1 73 ? -2.162 24.875 18.306 1.00 45.75 73 ALA A CA 1
ATOM 531 C C . ALA A 1 73 ? -2.100 23.852 17.154 1.00 45.75 73 ALA A C 1
ATOM 533 O O . ALA A 1 73 ? -1.176 23.867 16.345 1.00 45.75 73 ALA A O 1
ATOM 534 N N . ALA A 1 74 ? -3.015 22.879 17.142 1.00 47.34 74 ALA A N 1
ATOM 535 C CA . ALA A 1 74 ? -3.036 21.804 16.156 1.00 47.34 74 ALA A CA 1
ATOM 536 C C . ALA A 1 74 ? -3.836 22.246 14.919 1.00 47.34 74 ALA A C 1
ATOM 538 O O . ALA A 1 74 ? -5.064 22.336 14.997 1.00 47.34 74 ALA A O 1
ATOM 539 N N . PRO A 1 75 ? -3.207 22.465 13.752 1.00 49.72 75 PRO A N 1
ATOM 540 C CA . PRO A 1 75 ? -3.941 22.511 12.498 1.00 49.72 75 PRO A CA 1
ATOM 541 C C . PRO A 1 75 ? -4.370 21.083 12.153 1.00 49.72 75 PRO A C 1
ATOM 543 O O . PRO A 1 75 ? -3.624 20.427 11.448 1.00 49.72 75 PRO A O 1
ATOM 546 N N . VAL A 1 76 ? -5.487 20.564 12.695 1.00 52.03 76 VAL A N 1
ATOM 547 C CA . VAL A 1 76 ? -6.021 19.203 12.404 1.00 52.03 76 VAL A CA 1
ATOM 548 C C . VAL A 1 76 ? -4.890 18.204 12.090 1.00 52.03 76 VAL A C 1
ATOM 550 O O . VAL A 1 76 ? -4.763 17.689 10.979 1.00 52.03 76 VAL A O 1
ATOM 553 N N . ALA A 1 77 ? -3.946 18.077 13.028 1.00 62.59 77 ALA A N 1
ATOM 554 C CA . ALA A 1 77 ? -2.695 17.385 12.763 1.00 62.59 77 ALA A CA 1
ATOM 555 C C . ALA A 1 77 ? -3.009 15.910 12.502 1.00 62.59 77 ALA A C 1
ATOM 557 O O . ALA A 1 77 ? -3.720 15.279 13.287 1.00 62.59 77 ALA A O 1
ATOM 558 N N . ARG A 1 78 ? -2.506 15.369 11.385 1.00 70.75 78 ARG A N 1
ATOM 559 C CA . ARG A 1 78 ? -2.560 13.925 11.133 1.00 70.75 78 ARG A CA 1
ATOM 560 C C . ARG A 1 78 ? -2.021 13.198 12.374 1.00 70.75 78 ARG A C 1
ATOM 562 O O . ARG A 1 78 ? -1.013 13.654 12.919 1.00 70.75 78 ARG A O 1
ATOM 569 N N . PRO A 1 79 ? -2.668 12.109 12.822 1.00 82.38 79 PRO A N 1
ATOM 570 C CA . PRO A 1 79 ? -2.212 11.383 13.997 1.00 82.38 79 PRO A CA 1
ATOM 571 C C . PRO A 1 79 ? -0.772 10.911 13.796 1.00 82.38 79 PRO A C 1
ATOM 573 O O . PRO A 1 79 ? -0.373 10.507 12.699 1.00 82.38 79 PRO A O 1
ATOM 576 N N . SER A 1 80 ? 0.017 10.976 14.862 1.00 87.06 80 SER A N 1
ATOM 577 C CA . SER A 1 80 ? 1.420 10.570 14.812 1.00 87.06 80 SER A CA 1
ATOM 578 C C . SER A 1 80 ? 1.538 9.055 14.617 1.00 87.06 80 SER A C 1
ATOM 580 O O . SER A 1 80 ? 0.661 8.288 15.019 1.00 87.06 80 SER A O 1
ATOM 582 N N . VAL A 1 81 ? 2.661 8.595 14.055 1.00 88.88 81 VAL A N 1
ATOM 583 C CA . VAL A 1 81 ? 2.952 7.158 13.857 1.00 88.88 81 VAL A CA 1
ATOM 584 C C . VAL A 1 81 ? 2.759 6.361 15.156 1.00 88.88 81 VAL A C 1
ATOM 586 O O . VAL A 1 81 ? 2.161 5.285 15.142 1.00 88.88 81 VAL A O 1
ATOM 589 N N . ASP A 1 82 ? 3.223 6.894 16.290 1.00 89.44 82 ASP A N 1
ATOM 590 C CA . ASP A 1 82 ? 3.093 6.237 17.595 1.00 89.44 82 ASP A CA 1
ATOM 591 C C . ASP A 1 82 ? 1.643 6.153 18.089 1.00 89.44 82 ASP A C 1
ATOM 593 O O . ASP A 1 82 ? 1.245 5.130 18.649 1.00 89.44 82 ASP A O 1
ATOM 597 N N . GLU A 1 83 ? 0.825 7.175 17.829 1.00 90.06 83 GLU A N 1
ATOM 598 C CA . GLU A 1 83 ? -0.602 7.178 18.177 1.00 90.06 83 GLU A CA 1
ATOM 599 C C . GLU A 1 83 ? -1.367 6.133 17.359 1.00 90.06 83 GLU A C 1
ATOM 601 O O . GLU A 1 83 ? -2.170 5.367 17.899 1.00 90.06 83 GLU A O 1
ATOM 606 N N . LEU A 1 84 ? -1.070 6.047 16.060 1.00 90.62 84 LEU A N 1
ATOM 607 C CA . LEU A 1 84 ? -1.638 5.044 15.163 1.00 90.62 84 LEU A CA 1
ATOM 608 C C . LEU A 1 84 ? -1.231 3.627 15.580 1.00 90.62 84 LEU A C 1
ATOM 610 O O . LEU A 1 84 ? -2.070 2.723 15.623 1.00 90.62 84 LEU A O 1
ATOM 614 N N . ARG A 1 85 ? 0.034 3.429 15.968 1.00 91.12 85 ARG A N 1
ATOM 615 C CA . ARG A 1 85 ? 0.520 2.147 16.493 1.00 91.12 85 ARG A CA 1
ATOM 616 C C . ARG A 1 85 ? -0.185 1.771 17.800 1.00 91.12 85 ARG A C 1
ATOM 618 O O . ARG A 1 85 ? -0.577 0.617 17.962 1.00 91.12 85 ARG A O 1
ATOM 625 N N . ALA A 1 86 ? -0.395 2.727 18.706 1.00 91.88 86 ALA A N 1
ATOM 626 C CA . ALA A 1 86 ? -1.139 2.502 19.945 1.00 91.88 86 ALA A CA 1
ATOM 627 C C . ALA A 1 86 ? -2.603 2.119 19.672 1.00 91.88 86 ALA A C 1
ATOM 629 O O . ALA A 1 86 ? -3.131 1.195 20.294 1.00 91.88 86 ALA A O 1
ATOM 630 N N . ARG A 1 87 ? -3.250 2.760 18.691 1.00 89.69 87 ARG A N 1
ATOM 631 C CA . ARG A 1 87 ? -4.614 2.410 18.276 1.00 89.69 87 ARG A CA 1
ATOM 632 C C . ARG A 1 87 ? -4.690 1.007 17.679 1.00 89.69 87 ARG A C 1
ATOM 634 O O . ARG A 1 87 ? -5.596 0.263 18.041 1.00 89.69 87 ARG A O 1
ATOM 641 N N . LEU A 1 88 ? -3.727 0.609 16.845 1.00 90.44 88 LEU A N 1
ATOM 642 C CA . LEU A 1 88 ? -3.655 -0.757 16.310 1.00 90.44 88 LEU A CA 1
ATOM 643 C C . LEU A 1 88 ? -3.335 -1.807 17.380 1.00 90.44 88 LEU A C 1
ATOM 645 O O . LEU A 1 88 ? -3.745 -2.956 17.244 1.00 90.44 88 LEU A O 1
ATOM 649 N N . ALA A 1 89 ? -2.641 -1.439 18.458 1.00 90.25 89 ALA A N 1
ATOM 650 C CA . ALA A 1 89 ? -2.458 -2.338 19.595 1.00 90.25 89 ALA A CA 1
ATOM 651 C C . ALA A 1 89 ? -3.790 -2.628 20.313 1.00 90.25 89 ALA A C 1
ATOM 653 O O . ALA A 1 89 ? -4.002 -3.746 20.778 1.00 90.25 89 ALA A O 1
ATOM 654 N N . ALA A 1 90 ? -4.696 -1.646 20.371 1.00 92.75 90 ALA A N 1
ATOM 655 C CA . ALA A 1 90 ? -6.045 -1.828 20.906 1.00 92.75 90 ALA A CA 1
ATOM 656 C C . ALA A 1 90 ? -6.999 -2.500 19.900 1.00 92.75 90 ALA A C 1
ATOM 658 O O . ALA A 1 90 ? -7.839 -3.308 20.289 1.00 92.75 90 ALA A O 1
ATOM 659 N N . GLN A 1 91 ? -6.871 -2.168 18.613 1.00 90.94 91 GLN A N 1
ATOM 660 C CA . GLN A 1 91 ? -7.736 -2.625 17.526 1.00 90.94 91 GLN A CA 1
ATOM 661 C C . GLN A 1 91 ? -6.884 -3.073 16.323 1.00 90.94 91 GLN A C 1
ATOM 663 O O . GLN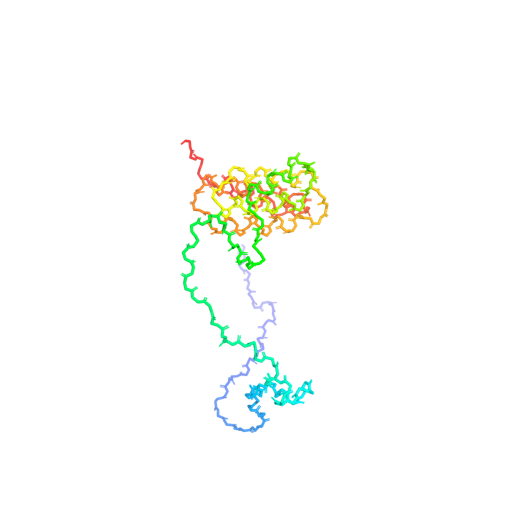 A 1 91 ? -6.674 -2.305 15.385 1.00 90.94 91 GLN A O 1
ATOM 668 N N . PRO A 1 92 ? -6.374 -4.318 16.315 1.00 88.94 92 PRO A N 1
ATOM 669 C CA . PRO A 1 92 ? -5.415 -4.778 15.301 1.00 88.94 92 PRO A CA 1
ATOM 670 C C . PRO A 1 92 ? -6.004 -4.915 13.892 1.00 88.94 92 PRO A C 1
ATOM 672 O O . PRO A 1 92 ? -5.255 -4.937 12.908 1.00 88.94 92 PRO A O 1
ATOM 675 N N . GLU A 1 93 ? -7.329 -5.017 13.802 1.00 88.81 93 GLU A N 1
ATOM 676 C CA . GLU A 1 93 ? -8.093 -5.138 12.557 1.00 88.81 93 GLU A CA 1
ATOM 677 C C . GLU A 1 93 ? -8.620 -3.786 12.055 1.00 88.81 93 GLU A C 1
ATOM 679 O O . GLU A 1 93 ? -9.350 -3.753 11.071 1.00 88.81 93 GLU A O 1
ATOM 684 N N . ASP A 1 94 ? -8.243 -2.675 12.697 1.00 91.75 94 ASP A N 1
ATOM 685 C CA . ASP A 1 94 ? -8.658 -1.339 12.274 1.00 91.75 94 ASP A CA 1
ATOM 686 C C . ASP A 1 94 ? -7.931 -0.918 10.988 1.00 91.75 94 ASP A C 1
ATOM 688 O O . ASP A 1 94 ? -6.833 -0.354 10.989 1.00 91.75 94 ASP A O 1
ATOM 692 N N . GLU A 1 95 ? -8.554 -1.246 9.861 1.00 92.19 95 GLU A N 1
ATOM 693 C CA . GLU A 1 95 ? -8.070 -0.968 8.513 1.00 92.19 95 GLU A CA 1
ATOM 694 C C . GLU A 1 95 ? -7.764 0.511 8.233 1.00 92.19 95 GLU A C 1
ATOM 696 O O . GLU A 1 95 ? -6.675 0.772 7.712 1.00 92.19 95 GLU A O 1
ATOM 701 N N . PRO A 1 96 ? -8.638 1.490 8.566 1.00 91.75 96 PRO A N 1
ATOM 702 C CA . PRO A 1 96 ? -8.352 2.895 8.284 1.00 91.75 96 PRO A CA 1
ATOM 703 C C . PRO A 1 96 ? -7.107 3.383 9.030 1.00 91.75 96 PRO A C 1
ATOM 705 O O . PRO A 1 96 ? -6.236 3.994 8.412 1.00 91.75 96 PRO A O 1
ATOM 708 N N . SER A 1 97 ? -6.942 3.036 10.311 1.00 92.56 97 SER A N 1
ATOM 709 C CA . SER A 1 97 ? -5.731 3.410 11.058 1.00 92.56 97 SER A CA 1
ATOM 710 C C . SER A 1 97 ? -4.486 2.701 10.543 1.00 92.56 97 SER A C 1
ATOM 712 O O . SER A 1 97 ? -3.389 3.252 10.607 1.00 92.56 97 SER A O 1
ATOM 714 N N . ARG A 1 98 ? -4.627 1.492 9.991 1.00 94.00 98 ARG A N 1
ATOM 715 C CA . ARG A 1 98 ? -3.513 0.804 9.338 1.00 94.00 98 ARG A CA 1
ATOM 716 C C . ARG A 1 98 ? -3.107 1.477 8.030 1.00 94.00 98 ARG A C 1
ATOM 718 O O . ARG A 1 98 ? -1.913 1.560 7.753 1.00 94.00 98 ARG A O 1
ATOM 725 N N . LEU A 1 99 ? -4.066 1.963 7.243 1.00 94.44 99 LEU A N 1
ATOM 726 C CA . LEU A 1 99 ? -3.789 2.721 6.022 1.00 94.44 99 LEU A CA 1
ATOM 727 C C . LEU A 1 99 ? -3.104 4.053 6.349 1.00 94.44 99 LEU A C 1
ATOM 729 O O . LEU A 1 99 ? -2.092 4.391 5.737 1.00 94.44 99 LEU A O 1
ATOM 733 N N . GLU A 1 100 ? -3.599 4.775 7.354 1.00 94.06 100 GLU A N 1
ATOM 734 C CA . GLU A 1 100 ? -2.948 5.993 7.847 1.00 94.06 100 GLU A CA 1
ATOM 735 C C . GLU A 1 100 ? -1.532 5.710 8.357 1.00 94.06 100 GLU A C 1
ATOM 737 O O . GLU A 1 100 ? -0.606 6.445 8.013 1.00 94.06 100 GLU A O 1
ATOM 742 N N . LEU A 1 101 ? -1.332 4.610 9.095 1.00 94.69 101 LEU A N 1
ATOM 743 C CA . LEU A 1 101 ? -0.006 4.208 9.562 1.00 94.69 101 LEU A CA 1
ATOM 744 C C . LEU A 1 101 ? 0.927 3.918 8.386 1.00 94.69 101 LEU A C 1
ATOM 746 O O . LEU A 1 101 ? 2.075 4.348 8.402 1.00 94.69 101 LEU A O 1
ATOM 750 N N . ALA A 1 102 ? 0.442 3.231 7.350 1.00 94.50 102 ALA A N 1
ATOM 751 C CA . ALA A 1 102 ? 1.226 2.929 6.157 1.00 94.50 102 ALA A CA 1
ATOM 752 C C . ALA A 1 102 ? 1.735 4.207 5.467 1.00 94.50 102 ALA A C 1
ATOM 754 O O . ALA A 1 102 ? 2.913 4.294 5.111 1.00 94.50 102 ALA A O 1
ATOM 755 N N . ARG A 1 103 ? 0.864 5.214 5.329 1.00 94.50 103 ARG A N 1
ATOM 756 C CA . ARG A 1 103 ? 1.197 6.532 4.763 1.00 94.50 103 ARG A CA 1
ATOM 757 C C . ARG A 1 103 ? 2.186 7.289 5.637 1.00 94.50 103 ARG A C 1
ATOM 759 O O . ARG A 1 103 ? 3.204 7.756 5.136 1.00 94.50 103 ARG A O 1
ATOM 766 N N . ALA A 1 104 ? 1.931 7.345 6.941 1.00 93.56 104 ALA A N 1
ATOM 767 C CA . ALA A 1 104 ? 2.815 8.008 7.889 1.00 93.56 104 ALA A CA 1
ATOM 768 C C . ALA A 1 104 ? 4.207 7.347 7.920 1.00 93.56 104 ALA A C 1
ATOM 770 O O . ALA A 1 104 ? 5.218 8.041 7.970 1.00 93.56 104 ALA A O 1
ATOM 771 N N . CYS A 1 105 ? 4.286 6.016 7.810 1.00 91.19 105 CYS A N 1
ATOM 772 C CA . CYS A 1 105 ? 5.551 5.290 7.685 1.00 91.19 105 CYS A CA 1
ATOM 773 C C . CYS A 1 105 ? 6.286 5.606 6.375 1.00 91.19 105 CYS A C 1
ATOM 775 O O . CYS A 1 105 ? 7.508 5.755 6.400 1.00 91.19 105 CYS A O 1
ATOM 777 N N . ALA A 1 106 ? 5.570 5.731 5.252 1.00 89.25 106 ALA A N 1
ATOM 778 C CA . ALA A 1 106 ? 6.161 6.128 3.975 1.00 89.25 106 ALA A CA 1
ATOM 779 C C . ALA A 1 106 ? 6.755 7.547 4.044 1.00 89.25 106 ALA A C 1
ATOM 781 O O . ALA A 1 106 ? 7.904 7.749 3.652 1.00 89.25 106 ALA A O 1
ATOM 782 N N . GLU A 1 107 ? 6.016 8.499 4.623 1.00 89.06 107 GLU A N 1
ATOM 783 C CA . GLU A 1 107 ? 6.461 9.885 4.833 1.00 89.06 107 GLU A CA 1
ATOM 784 C C . GLU A 1 107 ? 7.633 9.974 5.828 1.00 89.06 107 GLU A C 1
ATOM 786 O O . GLU A 1 107 ? 8.585 10.723 5.611 1.00 89.06 107 GLU A O 1
ATOM 791 N N . ALA A 1 108 ? 7.619 9.159 6.886 1.00 89.06 108 ALA A N 1
ATOM 792 C CA . ALA A 1 108 ? 8.689 9.079 7.880 1.00 89.06 108 ALA A CA 1
ATOM 793 C C . ALA A 1 108 ? 9.933 8.301 7.397 1.00 89.06 108 ALA A C 1
ATOM 795 O O . ALA A 1 108 ? 10.889 8.134 8.155 1.00 89.06 108 ALA A O 1
ATOM 796 N N . GLY A 1 109 ? 9.929 7.767 6.169 1.00 87.06 109 GLY A N 1
ATOM 797 C CA . GLY A 1 109 ? 11.027 6.963 5.619 1.00 87.06 109 GLY A CA 1
ATOM 798 C C . GLY A 1 109 ? 11.177 5.566 6.241 1.00 87.06 109 GLY A C 1
ATOM 799 O O . GLY A 1 109 ? 12.152 4.863 5.960 1.00 87.06 109 GLY A O 1
ATOM 800 N N . SER A 1 110 ? 10.209 5.139 7.056 1.00 91.50 110 SER A N 1
ATOM 801 C CA . SER A 1 110 ? 10.142 3.813 7.681 1.00 91.50 110 SER A CA 1
ATOM 802 C C . SER A 1 110 ? 9.595 2.789 6.686 1.00 91.50 110 SER A C 1
ATOM 804 O O . SER A 1 110 ? 8.447 2.351 6.758 1.00 91.50 110 SER A O 1
ATOM 806 N N . PHE A 1 111 ? 10.435 2.437 5.712 1.00 93.06 111 PHE A N 1
ATOM 807 C CA . PHE A 1 111 ? 10.041 1.649 4.546 1.00 93.06 111 PHE A CA 1
ATOM 808 C C . PHE A 1 111 ? 9.461 0.270 4.887 1.00 93.06 111 PHE A C 1
ATOM 810 O O . PHE A 1 111 ? 8.397 -0.084 4.382 1.00 93.06 111 PHE A O 1
ATOM 817 N N . GLU A 1 112 ? 10.136 -0.501 5.746 1.00 94.19 112 GLU A N 1
ATOM 818 C CA . GLU A 1 112 ? 9.686 -1.857 6.090 1.00 94.19 112 GLU A CA 1
ATOM 819 C C . GLU A 1 112 ? 8.312 -1.827 6.775 1.00 94.19 112 GLU A C 1
ATOM 821 O O . GLU A 1 112 ? 7.403 -2.534 6.340 1.00 94.19 112 GLU A O 1
ATOM 826 N N . ASP A 1 113 ? 8.131 -0.942 7.761 1.00 92.69 113 ASP A N 1
ATOM 827 C CA . ASP A 1 113 ? 6.868 -0.801 8.492 1.00 92.69 113 ASP A CA 1
ATOM 828 C C . ASP A 1 113 ? 5.708 -0.444 7.551 1.00 92.69 113 ASP A C 1
ATOM 830 O O . ASP A 1 113 ? 4.637 -1.055 7.627 1.00 92.69 113 ASP A O 1
ATOM 834 N N . GLY A 1 114 ? 5.924 0.504 6.630 1.00 94.56 114 GLY A N 1
ATOM 835 C CA . GLY A 1 114 ? 4.909 0.922 5.660 1.00 94.56 114 GLY A CA 1
ATOM 836 C C . GLY A 1 114 ? 4.534 -0.195 4.683 1.00 94.56 114 GLY A C 1
ATOM 837 O O . GLY A 1 114 ? 3.350 -0.456 4.454 1.00 94.56 114 GLY A O 1
ATOM 838 N N . VAL A 1 115 ? 5.528 -0.913 4.150 1.00 95.88 115 VAL A N 1
ATOM 839 C CA . VAL A 1 115 ? 5.310 -2.064 3.257 1.00 95.88 115 VAL A CA 1
ATOM 840 C C . VAL A 1 115 ? 4.530 -3.175 3.957 1.00 95.88 115 VAL A C 1
ATOM 842 O O . VAL A 1 115 ? 3.636 -3.769 3.350 1.00 95.88 115 VAL A O 1
ATOM 845 N N . GLU A 1 116 ? 4.831 -3.464 5.224 1.00 95.38 116 GLU A N 1
ATOM 846 C CA . GLU A 1 116 ? 4.094 -4.463 5.999 1.00 95.38 116 GLU A CA 1
ATOM 847 C C . GLU A 1 116 ? 2.620 -4.089 6.167 1.00 95.38 116 GLU A C 1
ATOM 849 O O . GLU A 1 116 ? 1.750 -4.950 5.986 1.00 95.38 116 GLU A O 1
ATOM 854 N N . GLN A 1 117 ? 2.330 -2.812 6.436 1.00 94.94 117 GLN A N 1
ATOM 855 C CA . GLN A 1 117 ? 0.957 -2.331 6.574 1.00 94.94 117 GLN A CA 1
ATOM 856 C C . GLN A 1 117 ? 0.172 -2.472 5.266 1.00 94.94 117 GLN A C 1
ATOM 858 O O . GLN A 1 117 ? -0.890 -3.099 5.257 1.00 94.94 117 GLN A O 1
ATOM 863 N N . TYR A 1 118 ? 0.711 -1.981 4.145 1.00 96.06 118 TYR A N 1
ATOM 864 C CA . TYR A 1 118 ? 0.064 -2.122 2.835 1.00 96.06 118 TYR A CA 1
ATOM 865 C C . TYR A 1 118 ? -0.119 -3.586 2.438 1.00 96.06 118 TYR A C 1
ATOM 867 O O . TYR A 1 118 ? -1.177 -3.978 1.950 1.00 96.06 118 TYR A O 1
ATOM 875 N N . ARG A 1 119 ? 0.878 -4.438 2.696 1.00 95.81 119 ARG A N 1
ATOM 876 C CA . ARG A 1 119 ? 0.780 -5.873 2.409 1.00 95.81 119 ARG A CA 1
ATOM 877 C C . ARG A 1 119 ? -0.325 -6.546 3.210 1.00 95.81 119 ARG A C 1
ATOM 879 O O . ARG A 1 119 ? -0.995 -7.440 2.686 1.00 95.81 119 ARG A O 1
ATOM 886 N N . TRP A 1 120 ? -0.486 -6.170 4.476 1.00 94.81 120 TRP A N 1
ATOM 887 C CA . TRP A 1 120 ? -1.588 -6.664 5.288 1.00 94.81 120 TRP A CA 1
ATOM 888 C C . TRP A 1 120 ? -2.924 -6.223 4.690 1.00 94.81 120 TRP A C 1
ATOM 890 O O . TRP A 1 120 ? -3.781 -7.078 4.483 1.00 94.81 120 TRP A O 1
ATOM 900 N N . LEU A 1 121 ? -3.064 -4.947 4.313 1.00 95.38 121 LEU A N 1
ATOM 901 C CA . LEU A 1 121 ? -4.293 -4.400 3.723 1.00 95.38 121 LEU A CA 1
ATOM 902 C C . LEU A 1 121 ? -4.656 -5.083 2.398 1.00 95.38 121 LEU A C 1
ATOM 904 O O . LEU A 1 121 ? -5.792 -5.495 2.212 1.00 95.38 121 LEU A O 1
ATOM 908 N N . ILE A 1 122 ? -3.688 -5.343 1.517 1.00 94.94 122 ILE A N 1
ATOM 909 C CA . ILE A 1 122 ? -3.932 -6.071 0.258 1.00 94.94 122 ILE A CA 1
ATOM 910 C C . ILE A 1 122 ? -4.452 -7.499 0.525 1.00 94.94 122 ILE A C 1
ATOM 912 O O . ILE A 1 122 ? -5.291 -8.031 -0.206 1.00 94.94 122 ILE A O 1
ATOM 916 N N . LYS A 1 123 ? -3.954 -8.156 1.581 1.00 94.25 123 LYS A N 1
ATOM 917 C CA . LYS A 1 123 ? -4.299 -9.553 1.892 1.00 94.25 123 LYS A CA 1
ATOM 918 C C . LYS A 1 123 ? -5.584 -9.705 2.697 1.00 94.25 123 LYS A C 1
ATOM 920 O O . LYS A 1 123 ? -6.346 -10.63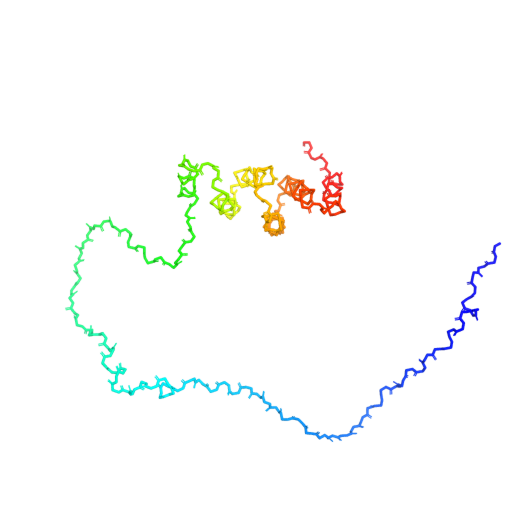7 2.439 1.00 94.25 123 LYS A O 1
ATOM 925 N N . LYS A 1 124 ? -5.760 -8.869 3.715 1.00 94.12 124 LYS A N 1
ATOM 926 C CA . LYS A 1 124 ? -6.789 -8.986 4.756 1.00 94.12 124 LYS A CA 1
ATOM 927 C C . LYS A 1 124 ? -7.801 -7.857 4.733 1.00 94.12 124 LYS A C 1
ATOM 929 O O . LYS A 1 124 ? -8.835 -8.015 5.368 1.00 94.12 124 LYS A O 1
ATOM 934 N N . GLY A 1 125 ? -7.508 -6.784 4.011 1.00 89.00 125 GLY A N 1
ATOM 935 C CA . GLY A 1 125 ? -8.393 -5.645 3.949 1.00 89.00 125 GLY A CA 1
ATOM 936 C C . GLY A 1 125 ? -9.691 -5.926 3.198 1.00 89.00 125 GLY A C 1
ATOM 937 O O . GLY A 1 125 ? -9.796 -6.868 2.397 1.00 89.00 125 GLY A O 1
ATOM 938 N N . SER A 1 126 ? -10.670 -5.088 3.499 1.00 88.88 126 SER A N 1
ATOM 939 C CA . SER A 1 126 ? -11.984 -5.001 2.894 1.00 88.88 126 SER A CA 1
ATOM 940 C C . SER A 1 126 ? -11.892 -4.532 1.446 1.00 88.88 126 SER A C 1
ATOM 942 O O . SER A 1 126 ? -10.992 -3.787 1.053 1.00 88.88 126 SER A O 1
ATOM 944 N N . GLN A 1 127 ? -12.866 -4.972 0.649 1.00 87.81 127 GLN A N 1
ATOM 945 C CA . GLN A 1 127 ? -13.013 -4.542 -0.739 1.00 87.81 127 GLN A CA 1
ATOM 946 C C . GLN A 1 127 ? -13.273 -3.031 -0.811 1.00 87.81 127 GLN A C 1
ATOM 948 O O . GLN A 1 127 ? -14.043 -2.494 -0.016 1.00 87.81 127 GLN A O 1
ATOM 953 N N . GLY A 1 128 ? -12.660 -2.363 -1.785 1.00 88.38 128 GLY A N 1
ATOM 954 C CA . GLY A 1 128 ? -12.768 -0.924 -2.033 1.00 88.38 128 GLY A CA 1
ATOM 955 C C . GLY A 1 128 ? -11.530 -0.126 -1.617 1.00 88.38 128 GLY A C 1
ATOM 956 O O . GLY A 1 128 ? -11.347 1.000 -2.074 1.00 88.38 128 GLY A O 1
ATOM 957 N N . LEU A 1 129 ? -10.640 -0.696 -0.799 1.00 91.12 129 LEU A N 1
ATOM 958 C CA . LEU A 1 129 ? -9.383 -0.040 -0.422 1.00 91.12 129 LEU A CA 1
ATOM 959 C C . LEU A 1 129 ? -8.286 -0.205 -1.479 1.00 91.12 129 LEU A C 1
ATOM 961 O O . LEU A 1 129 ? -7.291 0.516 -1.441 1.00 91.12 129 LEU A O 1
ATOM 965 N N . GLU A 1 130 ? -8.444 -1.126 -2.430 1.00 93.88 130 GLU A N 1
ATOM 966 C CA . GLU A 1 130 ? -7.403 -1.466 -3.396 1.00 93.88 130 GLU A CA 1
ATOM 967 C C . GLU A 1 130 ? -6.996 -0.272 -4.260 1.00 93.88 130 GLU A C 1
ATOM 969 O O . GLU A 1 130 ? -5.804 -0.028 -4.419 1.00 93.88 130 GLU A O 1
ATOM 974 N N . GLU A 1 131 ? -7.955 0.503 -4.776 1.00 94.31 131 GLU A N 1
ATOM 975 C CA . GLU A 1 131 ? -7.663 1.694 -5.589 1.00 94.31 131 GLU A CA 1
ATOM 976 C C . GLU A 1 131 ? -6.886 2.746 -4.799 1.00 94.31 131 GLU A C 1
ATOM 978 O O . GLU A 1 131 ? -5.947 3.353 -5.316 1.00 94.31 131 GLU A O 1
ATOM 983 N N . THR A 1 132 ? -7.235 2.911 -3.523 1.00 95.69 132 THR A N 1
ATOM 984 C CA . THR A 1 132 ? -6.547 3.843 -2.626 1.00 95.69 132 THR A CA 1
ATOM 985 C C . THR A 1 132 ? -5.112 3.383 -2.370 1.00 95.69 132 THR A C 1
ATOM 987 O O . THR A 1 132 ? -4.178 4.164 -2.522 1.00 95.69 132 THR A O 1
ATOM 990 N N . ILE A 1 133 ? -4.917 2.094 -2.073 1.00 95.88 133 ILE A N 1
ATOM 991 C CA . ILE A 1 133 ? -3.589 1.499 -1.874 1.00 95.88 133 ILE A CA 1
ATOM 992 C C . ILE A 1 133 ? -2.748 1.608 -3.152 1.00 95.88 133 ILE A C 1
ATOM 994 O O . ILE A 1 133 ? -1.572 1.950 -3.087 1.00 95.88 133 ILE A O 1
ATOM 998 N N . ILE A 1 134 ? -3.336 1.338 -4.320 1.00 97.25 134 ILE A N 1
ATOM 999 C CA . ILE A 1 134 ? -2.671 1.471 -5.621 1.00 97.25 134 ILE A CA 1
ATOM 1000 C C . ILE A 1 134 ? -2.192 2.912 -5.830 1.00 97.25 134 ILE A C 1
ATOM 1002 O O . ILE A 1 134 ? -1.045 3.115 -6.229 1.00 97.25 134 ILE A O 1
ATOM 1006 N N . ALA A 1 135 ? -3.040 3.906 -5.559 1.00 97.12 135 ALA A N 1
ATOM 1007 C CA . ALA A 1 135 ? -2.676 5.314 -5.685 1.00 97.12 135 ALA A CA 1
ATOM 1008 C C . ALA A 1 135 ? -1.526 5.692 -4.737 1.00 97.12 135 ALA A C 1
ATOM 1010 O O . ALA A 1 135 ? -0.536 6.276 -5.183 1.00 97.12 135 ALA A O 1
ATOM 1011 N N . ASP A 1 136 ? -1.612 5.290 -3.468 1.00 95.81 136 ASP A N 1
ATOM 1012 C CA . ASP A 1 136 ? -0.585 5.577 -2.465 1.00 95.81 136 ASP A CA 1
ATOM 1013 C C . ASP A 1 136 ? 0.761 4.922 -2.818 1.00 95.81 136 ASP A C 1
ATOM 1015 O O . ASP A 1 136 ? 1.811 5.563 -2.758 1.00 95.81 136 ASP A O 1
ATOM 1019 N N . LEU A 1 137 ? 0.749 3.651 -3.239 1.00 96.50 137 LEU A N 1
ATOM 1020 C CA . LEU A 1 137 ? 1.961 2.933 -3.642 1.00 96.50 137 LEU A CA 1
ATOM 1021 C C . LEU A 1 137 ? 2.611 3.553 -4.879 1.00 96.50 137 LEU A C 1
ATOM 1023 O O . LEU A 1 137 ? 3.836 3.642 -4.934 1.00 96.50 137 LEU A O 1
ATOM 1027 N N . ARG A 1 138 ? 1.822 4.016 -5.856 1.00 96.88 138 ARG A N 1
ATOM 1028 C CA . ARG A 1 138 ? 2.348 4.738 -7.024 1.00 96.88 138 ARG A CA 1
ATOM 1029 C C . ARG A 1 138 ? 3.008 6.053 -6.621 1.00 96.88 138 ARG A C 1
ATOM 1031 O O . ARG A 1 138 ? 4.130 6.311 -7.045 1.00 96.88 138 ARG A O 1
ATOM 1038 N N . ALA A 1 139 ? 2.359 6.828 -5.754 1.00 95.94 139 ALA A N 1
ATOM 1039 C CA . ALA A 1 139 ? 2.932 8.063 -5.227 1.00 95.94 139 ALA A CA 1
ATOM 1040 C C . ALA A 1 139 ? 4.234 7.808 -4.448 1.00 95.94 139 ALA A C 1
ATOM 1042 O O . ALA A 1 139 ? 5.161 8.616 -4.507 1.00 95.94 139 ALA A O 1
ATOM 1043 N N . TRP A 1 140 ? 4.332 6.677 -3.741 1.00 95.00 140 TRP A N 1
ATOM 1044 C CA . TRP A 1 140 ? 5.561 6.288 -3.053 1.00 95.00 140 TRP A CA 1
ATOM 1045 C C . TRP A 1 140 ? 6.669 5.889 -4.038 1.00 95.00 140 TRP A C 1
ATOM 1047 O O . TRP A 1 140 ? 7.805 6.339 -3.900 1.00 95.00 140 TRP A O 1
ATOM 1057 N N . ILE A 1 141 ? 6.345 5.106 -5.071 1.00 95.38 141 ILE A N 1
ATOM 1058 C CA . ILE A 1 141 ? 7.293 4.712 -6.127 1.00 95.38 141 ILE A CA 1
ATOM 1059 C C . ILE A 1 141 ? 7.899 5.937 -6.819 1.00 95.38 141 ILE A C 1
ATOM 1061 O O . ILE A 1 141 ? 9.101 5.961 -7.054 1.00 95.38 141 ILE A O 1
ATOM 1065 N N . GLU A 1 142 ? 7.102 6.968 -7.107 1.00 94.38 142 GLU A N 1
ATOM 1066 C CA . GLU A 1 142 ? 7.584 8.194 -7.761 1.00 94.38 142 GLU A CA 1
ATOM 1067 C C . GLU A 1 142 ? 8.621 8.966 -6.927 1.00 94.38 142 GLU A C 1
ATOM 1069 O O . GLU A 1 142 ? 9.484 9.652 -7.478 1.00 94.38 142 GLU A O 1
ATOM 1074 N N . GLN A 1 143 ? 8.557 8.849 -5.601 1.00 92.38 143 GLN A N 1
ATOM 1075 C CA . GLN A 1 143 ? 9.461 9.534 -4.674 1.00 92.38 143 GLN A CA 1
ATOM 1076 C C . GLN A 1 143 ? 10.692 8.695 -4.311 1.00 92.38 143 GLN A C 1
ATOM 1078 O O . GLN A 1 143 ? 11.721 9.242 -3.901 1.00 92.38 143 GLN A O 1
ATOM 1083 N N . GLU A 1 144 ? 10.598 7.374 -4.445 1.00 93.75 144 GLU A N 1
ATOM 1084 C CA . GLU A 1 144 ? 11.635 6.443 -4.026 1.00 93.75 144 GLU A CA 1
ATOM 1085 C C . GLU A 1 144 ? 12.793 6.399 -5.034 1.00 93.75 144 GLU A C 1
ATOM 1087 O O . GLU A 1 144 ? 12.611 6.294 -6.245 1.00 93.75 144 GLU A O 1
ATOM 1092 N N . LYS A 1 145 ? 14.023 6.478 -4.521 1.00 90.19 145 LYS A N 1
ATOM 1093 C CA . LYS A 1 145 ? 15.248 6.520 -5.339 1.00 90.19 145 LYS A CA 1
ATOM 1094 C C . LYS A 1 145 ? 16.074 5.252 -5.202 1.00 90.19 145 LYS A C 1
ATOM 1096 O O . LYS A 1 145 ? 16.911 4.962 -6.056 1.00 90.19 145 LYS A O 1
ATOM 1101 N N . GLU A 1 146 ? 15.874 4.495 -4.127 1.00 91.00 146 GLU A N 1
ATOM 1102 C CA . GLU A 1 146 ? 16.594 3.250 -3.920 1.00 91.00 146 GLU A CA 1
ATOM 1103 C C . GLU A 1 146 ? 16.007 2.134 -4.794 1.00 91.00 146 GLU A C 1
ATOM 1105 O O . GLU A 1 146 ? 14.894 1.666 -4.565 1.00 91.00 146 GLU A O 1
ATOM 1110 N N . GLU A 1 147 ? 16.787 1.617 -5.750 1.00 90.44 147 GLU A N 1
ATOM 1111 C CA . GLU A 1 147 ? 16.352 0.537 -6.657 1.00 90.44 147 GLU A CA 1
ATOM 1112 C C . GLU A 1 147 ? 15.819 -0.698 -5.914 1.00 90.44 147 GLU A C 1
ATOM 1114 O O . GLU A 1 147 ? 14.849 -1.320 -6.341 1.00 90.44 147 GLU A O 1
ATOM 1119 N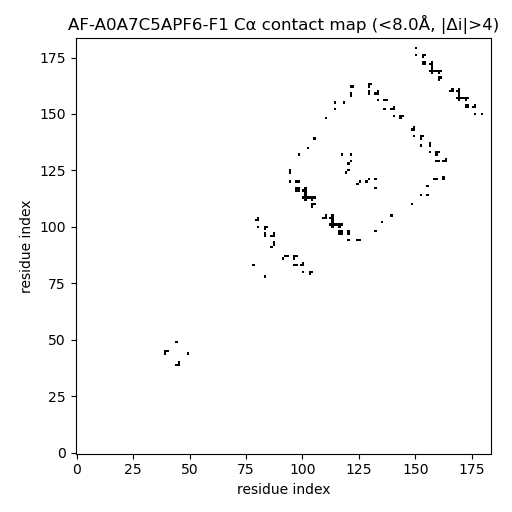 N . ARG A 1 148 ? 16.433 -1.062 -4.779 1.00 90.38 148 ARG A N 1
ATOM 1120 C CA . ARG A 1 148 ? 15.993 -2.207 -3.962 1.00 90.38 148 ARG A CA 1
ATOM 1121 C C . ARG A 1 148 ? 14.603 -1.982 -3.362 1.00 90.38 148 ARG A C 1
ATOM 1123 O O . ARG A 1 148 ? 13.813 -2.924 -3.296 1.00 90.38 148 ARG A O 1
ATOM 1130 N N . ARG A 1 149 ? 14.310 -0.751 -2.935 1.00 92.94 149 ARG A N 1
ATOM 1131 C CA . ARG A 1 149 ? 13.000 -0.360 -2.402 1.00 92.94 149 ARG A CA 1
ATOM 1132 C C . ARG A 1 149 ? 11.978 -0.255 -3.525 1.00 92.94 149 ARG A C 1
ATOM 1134 O O . ARG A 1 149 ? 10.917 -0.858 -3.409 1.00 92.94 149 ARG A O 1
ATOM 1141 N N . LEU A 1 150 ? 12.348 0.355 -4.653 1.00 94.19 150 LEU A N 1
ATOM 1142 C CA . LEU A 1 150 ? 11.532 0.393 -5.870 1.00 94.19 150 LEU A CA 1
ATOM 1143 C C . LEU A 1 150 ? 11.098 -1.009 -6.310 1.00 94.19 150 LEU A C 1
ATOM 1145 O O . LEU A 1 150 ? 9.910 -1.252 -6.484 1.00 94.19 150 LEU A O 1
ATOM 1149 N N . GLN A 1 151 ? 12.017 -1.974 -6.405 1.00 93.50 151 GLN A N 1
ATOM 1150 C CA . GLN A 1 151 ? 11.672 -3.360 -6.756 1.00 93.50 151 GLN A CA 1
ATOM 1151 C C . GLN A 1 151 ? 10.659 -3.988 -5.792 1.00 93.50 151 GLN A C 1
ATOM 1153 O O . GLN A 1 151 ? 9.744 -4.696 -6.222 1.00 93.50 151 GLN A O 1
ATOM 1158 N N . ARG A 1 152 ? 10.799 -3.735 -4.485 1.00 94.88 152 ARG A N 1
ATOM 1159 C CA . ARG A 1 152 ? 9.831 -4.203 -3.484 1.00 94.88 152 ARG A CA 1
ATOM 1160 C C . ARG A 1 152 ? 8.470 -3.522 -3.650 1.00 94.88 152 ARG A C 1
ATOM 1162 O O . ARG A 1 152 ? 7.462 -4.222 -3.583 1.00 94.88 152 ARG A O 1
ATOM 1169 N N . LEU A 1 153 ? 8.4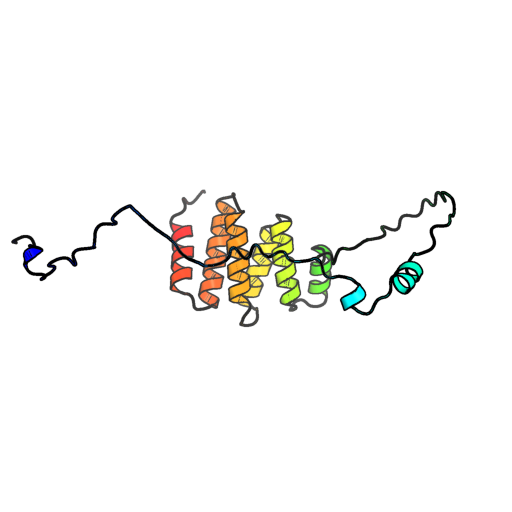36 -2.213 -3.906 1.00 96.12 153 LEU A N 1
ATOM 1170 C CA . LEU A 1 153 ? 7.200 -1.457 -4.121 1.00 96.12 153 LEU A CA 1
ATOM 1171 C C . LEU A 1 153 ? 6.484 -1.868 -5.409 1.00 96.12 153 LEU A C 1
ATOM 1173 O O . LEU A 1 153 ? 5.291 -2.131 -5.355 1.00 96.12 153 LEU A O 1
ATOM 1177 N N . HIS A 1 154 ? 7.189 -2.023 -6.532 1.00 96.44 154 HIS A N 1
ATOM 1178 C CA . HIS A 1 154 ? 6.601 -2.507 -7.787 1.00 96.44 154 HIS A CA 1
ATOM 1179 C C . HIS A 1 154 ? 6.003 -3.910 -7.627 1.00 96.44 154 HIS A C 1
ATOM 1181 O O . HIS A 1 154 ? 4.891 -4.178 -8.078 1.00 96.44 154 HIS A O 1
ATOM 1187 N N . ARG A 1 155 ? 6.676 -4.811 -6.899 1.00 96.06 155 ARG A N 1
ATOM 1188 C CA . ARG A 1 155 ? 6.097 -6.124 -6.581 1.00 96.06 155 ARG A CA 1
ATOM 1189 C C . ARG A 1 155 ? 4.824 -6.001 -5.739 1.00 96.06 155 ARG A C 1
ATOM 1191 O O . ARG A 1 155 ? 3.856 -6.707 -6.002 1.00 96.06 155 ARG A O 1
ATOM 1198 N N . LEU A 1 156 ? 4.827 -5.127 -4.736 1.00 97.12 156 LEU A N 1
ATOM 1199 C CA . LEU A 1 156 ? 3.666 -4.895 -3.877 1.00 97.12 156 LEU A CA 1
ATOM 1200 C C . LEU A 1 156 ? 2.499 -4.254 -4.645 1.00 97.12 156 LEU A C 1
ATOM 1202 O O . LEU A 1 156 ? 1.353 -4.649 -4.452 1.00 97.12 156 LEU A O 1
ATOM 1206 N N . LEU A 1 157 ? 2.792 -3.321 -5.550 1.00 97.81 157 LEU A N 1
ATOM 1207 C CA . LEU A 1 157 ? 1.824 -2.709 -6.454 1.00 97.81 157 LEU A CA 1
ATOM 1208 C C . LEU A 1 157 ? 1.220 -3.757 -7.400 1.00 97.81 157 LEU A C 1
ATOM 1210 O O . LEU A 1 157 ? 0.008 -3.779 -7.597 1.00 97.81 157 LEU A O 1
ATOM 1214 N N . GLY A 1 158 ? 2.035 -4.686 -7.907 1.00 97.25 158 GLY A N 1
ATOM 1215 C CA . GLY A 1 158 ? 1.555 -5.854 -8.644 1.00 97.25 158 GLY A CA 1
ATOM 1216 C C . GLY A 1 158 ? 0.576 -6.705 -7.826 1.00 97.25 158 GLY A C 1
ATOM 1217 O O . GLY A 1 158 ? -0.499 -7.042 -8.321 1.00 97.25 158 GLY A O 1
ATOM 1218 N N . ASP A 1 159 ? 0.892 -6.989 -6.556 1.00 96.81 159 ASP A N 1
ATOM 1219 C CA . ASP A 1 159 ? -0.005 -7.727 -5.649 1.00 96.81 159 ASP A CA 1
ATOM 1220 C C . ASP A 1 159 ? -1.334 -6.971 -5.427 1.00 96.81 159 ASP A C 1
ATOM 1222 O O . ASP A 1 159 ? -2.403 -7.589 -5.410 1.00 96.81 159 ASP A O 1
ATOM 1226 N N . ALA A 1 160 ? -1.286 -5.640 -5.303 1.00 96.81 160 ALA A N 1
ATOM 1227 C CA . ALA A 1 160 ? -2.471 -4.791 -5.176 1.00 96.81 160 ALA A CA 1
ATOM 1228 C C . ALA A 1 160 ? -3.339 -4.824 -6.447 1.00 96.81 160 ALA A C 1
ATOM 1230 O O . ALA A 1 160 ? -4.551 -5.024 -6.364 1.00 96.81 160 ALA A O 1
ATOM 1231 N N . TYR A 1 161 ? -2.728 -4.729 -7.632 1.00 97.56 161 TYR A N 1
ATOM 1232 C CA . TYR A 1 161 ? -3.438 -4.870 -8.903 1.00 97.56 161 TYR A CA 1
ATOM 1233 C C . TYR A 1 161 ? -4.068 -6.259 -9.074 1.00 97.56 161 TYR A C 1
ATOM 1235 O O . TYR A 1 161 ? -5.207 -6.354 -9.530 1.00 97.56 161 TYR A O 1
ATOM 1243 N N . MET A 1 162 ? -3.385 -7.336 -8.665 1.00 96.31 162 MET A N 1
ATOM 1244 C CA . MET A 1 162 ? -3.954 -8.694 -8.683 1.00 96.31 162 MET A CA 1
ATOM 1245 C C . MET A 1 162 ? -5.202 -8.789 -7.806 1.00 96.31 162 MET A C 1
ATOM 1247 O O . MET A 1 162 ? -6.197 -9.391 -8.213 1.00 96.31 162 MET A O 1
ATOM 1251 N N . LYS A 1 163 ? -5.156 -8.189 -6.611 1.00 94.44 163 LYS A N 1
ATOM 1252 C CA . LYS A 1 163 ? -6.287 -8.143 -5.679 1.00 94.44 163 LYS A CA 1
ATOM 1253 C C . LYS A 1 163 ? -7.469 -7.358 -6.258 1.00 94.44 163 LYS A C 1
ATOM 1255 O O . LYS A 1 163 ? -8.599 -7.818 -6.129 1.00 94.44 163 LYS A O 1
ATOM 1260 N N . ALA A 1 164 ? -7.198 -6.252 -6.950 1.00 95.06 164 ALA A N 1
ATOM 1261 C CA . ALA A 1 164 ? -8.198 -5.433 -7.637 1.00 95.06 164 ALA A CA 1
ATOM 1262 C C . ALA A 1 164 ? -8.756 -6.062 -8.934 1.00 95.06 164 ALA A C 1
ATOM 1264 O O . AL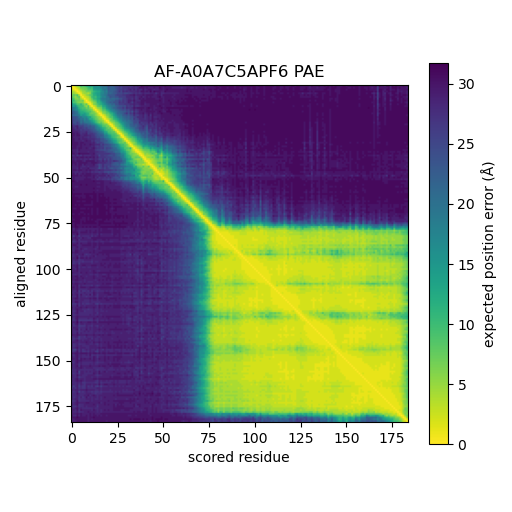A A 1 164 ? -9.658 -5.501 -9.550 1.00 95.06 164 ALA A O 1
ATOM 1265 N N . GLY A 1 165 ? -8.213 -7.198 -9.397 1.00 95.62 165 GLY A N 1
ATOM 1266 C CA . GLY A 1 165 ? -8.593 -7.821 -10.674 1.00 95.62 165 GLY A CA 1
ATOM 1267 C C . GLY A 1 165 ? -7.975 -7.160 -11.916 1.00 95.62 165 GLY A C 1
ATOM 1268 O O . GLY A 1 165 ? -8.324 -7.497 -13.047 1.00 95.62 165 GLY A O 1
ATOM 1269 N N . LEU A 1 166 ? -7.021 -6.246 -11.730 1.00 96.56 166 LEU A N 1
ATOM 1270 C CA . LEU A 1 166 ? -6.311 -5.517 -12.782 1.00 96.56 166 LEU A CA 1
ATOM 1271 C C . LEU A 1 166 ? -5.079 -6.306 -13.260 1.00 96.56 166 LEU A C 1
ATOM 1273 O O . LEU A 1 166 ? -3.931 -5.878 -13.134 1.00 96.56 166 LEU A O 1
ATOM 1277 N N . TYR A 1 167 ? -5.318 -7.502 -13.802 1.00 97.19 167 TYR A N 1
ATOM 1278 C CA . TYR A 1 167 ? -4.264 -8.472 -14.125 1.00 97.19 167 TYR A CA 1
ATOM 1279 C C . TYR A 1 167 ? -3.230 -7.957 -15.134 1.00 97.19 167 TYR A C 1
ATOM 1281 O O . TYR A 1 167 ? -2.044 -8.253 -15.009 1.00 97.19 167 TYR A O 1
ATOM 1289 N N . ALA A 1 168 ? -3.661 -7.177 -16.129 1.00 97.31 168 ALA A N 1
ATOM 1290 C CA . ALA A 1 168 ? -2.759 -6.637 -17.143 1.00 97.31 168 ALA A CA 1
ATOM 1291 C C . ALA A 1 168 ? -1.738 -5.666 -16.530 1.00 97.31 168 ALA A C 1
ATOM 1293 O O . ALA A 1 168 ? -0.555 -5.716 -16.867 1.00 97.31 168 ALA A O 1
ATOM 1294 N N . GLN A 1 169 ? -2.174 -4.804 -15.609 1.00 97.25 169 GLN A N 1
ATOM 1295 C CA . GLN A 1 169 ? -1.282 -3.919 -14.863 1.00 97.25 169 GLN A CA 1
ATOM 1296 C C . GLN A 1 169 ? -0.371 -4.715 -13.928 1.00 97.25 169 GLN A C 1
ATOM 1298 O O . GLN A 1 169 ? 0.837 -4.507 -13.947 1.00 97.25 169 GLN A O 1
ATOM 1303 N N . ALA A 1 170 ? -0.907 -5.696 -13.196 1.00 97.56 170 ALA A N 1
ATOM 1304 C CA . ALA A 1 170 ? -0.096 -6.534 -12.314 1.00 97.56 170 ALA A CA 1
ATOM 1305 C C . ALA A 1 170 ? 1.080 -7.208 -13.041 1.00 97.56 170 ALA A C 1
ATOM 1307 O O . ALA A 1 170 ? 2.213 -7.185 -12.561 1.00 97.56 170 ALA A O 1
ATOM 1308 N N . VAL A 1 171 ? 0.828 -7.777 -14.226 1.00 97.12 171 VAL A N 1
ATOM 1309 C CA . VAL A 1 171 ? 1.870 -8.416 -15.043 1.00 97.12 171 VAL A CA 1
ATOM 1310 C C . VAL A 1 171 ? 2.947 -7.417 -15.467 1.00 97.12 171 VAL A C 1
ATOM 1312 O O . VAL A 1 171 ? 4.124 -7.772 -15.446 1.00 97.12 171 VAL A O 1
ATOM 1315 N N . GLN A 1 172 ? 2.577 -6.181 -15.814 1.00 96.31 172 GLN A N 1
ATOM 1316 C CA . GLN A 1 172 ? 3.541 -5.134 -16.169 1.00 96.31 172 GLN A CA 1
ATOM 1317 C C . GLN A 1 172 ? 4.455 -4.787 -14.989 1.00 96.31 172 GLN A C 1
ATOM 1319 O O . GLN A 1 172 ? 5.672 -4.739 -15.166 1.00 96.31 172 GLN A O 1
ATOM 1324 N N . GLU A 1 173 ? 3.900 -4.639 -13.785 1.00 96.50 173 GLU A N 1
ATOM 1325 C CA . GLU A 1 173 ? 4.686 -4.353 -12.578 1.00 96.50 173 GLU A CA 1
ATOM 1326 C C . GLU A 1 173 ? 5.657 -5.493 -12.238 1.00 96.50 173 GLU A C 1
ATOM 1328 O O . GLU A 1 173 ? 6.836 -5.269 -11.956 1.00 96.50 173 GLU A O 1
ATOM 1333 N N . TYR A 1 174 ? 5.209 -6.748 -12.326 1.00 95.19 174 TYR A N 1
ATOM 1334 C CA . TYR A 1 174 ? 6.092 -7.894 -12.098 1.00 95.19 174 TYR A CA 1
ATOM 1335 C C . TYR A 1 174 ? 7.172 -8.029 -13.176 1.00 95.19 174 TYR A C 1
ATOM 1337 O O . TYR A 1 174 ? 8.324 -8.336 -12.858 1.00 95.19 174 TYR A O 1
ATOM 1345 N N . ALA A 1 175 ? 6.824 -7.790 -14.442 1.00 94.81 175 ALA A N 1
ATOM 1346 C CA . ALA A 1 175 ? 7.780 -7.795 -15.543 1.00 94.81 175 ALA A CA 1
ATOM 1347 C C . ALA A 1 175 ? 8.837 -6.700 -15.365 1.00 94.81 175 ALA A C 1
ATOM 1349 O O . ALA A 1 175 ? 10.020 -6.960 -15.590 1.00 94.81 175 ALA A O 1
ATOM 1350 N N . TRP A 1 176 ? 8.437 -5.518 -14.886 1.00 94.38 176 TRP A N 1
ATOM 1351 C CA . TRP A 1 176 ? 9.368 -4.451 -14.540 1.00 94.38 176 TRP A CA 1
ATOM 1352 C C . TRP A 1 176 ? 10.391 -4.936 -13.510 1.00 94.38 176 TRP A C 1
ATOM 1354 O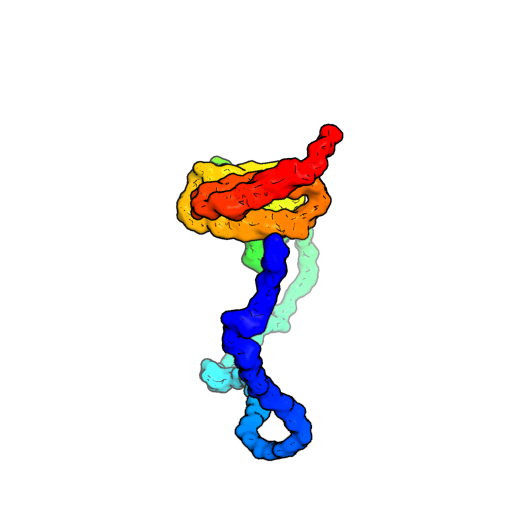 O . TRP A 1 176 ? 11.590 -4.831 -13.764 1.00 94.38 176 TRP A O 1
ATOM 1364 N N . VAL A 1 177 ? 9.954 -5.569 -12.414 1.00 93.69 177 VAL A N 1
ATOM 1365 C CA . VAL A 1 177 ? 10.868 -6.091 -11.378 1.00 93.69 177 VAL A CA 1
ATOM 1366 C C . VAL A 1 177 ? 11.843 -7.126 -11.943 1.00 93.69 177 VAL A C 1
ATOM 1368 O O . VAL A 1 177 ? 13.020 -7.103 -11.594 1.00 93.69 177 VAL A O 1
ATOM 1371 N N . LEU A 1 178 ? 11.385 -8.011 -12.833 1.00 90.44 178 LEU A N 1
ATOM 1372 C CA . LEU A 1 178 ? 12.234 -9.023 -13.479 1.00 90.44 178 LEU A CA 1
ATOM 1373 C C . LEU A 1 178 ? 13.222 -8.432 -14.494 1.00 90.44 178 LEU A C 1
ATOM 1375 O O . LEU A 1 178 ? 14.268 -9.029 -14.742 1.00 90.44 178 LEU A O 1
ATOM 1379 N N . SER A 1 179 ? 12.894 -7.282 -15.084 1.00 89.19 179 SER A N 1
ATOM 1380 C CA . SER A 1 179 ? 13.775 -6.566 -16.011 1.00 89.19 179 SER A CA 1
ATOM 1381 C C . SER A 1 179 ? 14.896 -5.798 -15.305 1.00 89.19 179 SER A C 1
ATOM 1383 O O . SER A 1 179 ? 15.902 -5.467 -15.935 1.00 89.19 179 SER A O 1
ATOM 1385 N N . GLN A 1 180 ? 14.755 -5.537 -14.000 1.00 85.94 180 GLN A N 1
ATOM 1386 C CA . GLN A 1 180 ? 15.786 -4.857 -13.227 1.00 85.94 180 GLN A CA 1
ATOM 1387 C C . GLN A 1 180 ? 16.971 -5.790 -12.937 1.00 85.94 180 GLN A C 1
ATOM 1389 O O . GLN A 1 180 ? 16.778 -6.964 -12.606 1.00 85.94 180 GLN A O 1
ATOM 1394 N N . PRO A 1 181 ? 18.219 -5.293 -13.015 1.00 76.31 181 PRO A N 1
ATOM 1395 C CA . PRO A 1 181 ? 19.389 -6.108 -12.734 1.00 76.31 181 PRO A CA 1
ATOM 1396 C C . PRO A 1 181 ? 19.341 -6.622 -11.290 1.00 76.31 181 PRO A C 1
ATOM 1398 O O . PRO A 1 181 ? 19.234 -5.849 -10.333 1.00 76.31 181 PRO A O 1
ATOM 1401 N N . ALA A 1 182 ? 19.453 -7.943 -11.126 1.00 63.78 182 ALA A N 1
ATOM 1402 C CA . ALA A 1 182 ? 19.537 -8.582 -9.819 1.00 63.78 182 ALA A CA 1
ATOM 1403 C C . ALA A 1 182 ? 20.846 -8.167 -9.130 1.00 63.78 182 ALA A C 1
ATOM 1405 O O . ALA A 1 182 ? 21.900 -8.768 -9.350 1.00 63.78 182 ALA A O 1
ATOM 1406 N N . ARG A 1 183 ? 20.800 -7.118 -8.304 1.00 58.56 183 ARG A N 1
ATOM 1407 C CA . ARG A 1 183 ? 21.953 -6.698 -7.501 1.00 58.56 183 ARG A CA 1
ATOM 1408 C C . ARG A 1 183 ? 22.124 -7.657 -6.321 1.00 58.56 183 ARG A C 1
ATOM 1410 O O . ARG A 1 183 ? 21.500 -7.463 -5.276 1.00 58.56 183 ARG A O 1
ATOM 1417 N N . ARG A 1 184 ? 22.934 -8.701 -6.548 1.00 47.19 184 ARG A N 1
ATOM 1418 C CA . ARG A 1 184 ? 23.509 -9.566 -5.504 1.00 47.19 184 ARG A CA 1
ATOM 1419 C C . ARG A 1 184 ? 24.274 -8.746 -4.470 1.00 47.19 184 ARG A C 1
ATOM 1421 O O . ARG A 1 184 ? 24.890 -7.732 -4.865 1.00 47.19 184 ARG A O 1
#

Mean predicted aligned error: 18.91 Å

Sequence (184 aa):
MEPFSLEGLGLEGPELPAPTPEEVTAGAPAVEEALQPFSLEELGLTQEEIAGLELAPEELAPVSVEETVPEVAAPVARPSVDELRARLAAQPEDEPSRLELARACAEAGSFEDGVEQYRWLIKKGSQGLEETIIADLRAWIEQEKEERRLQRLHRLLGDAYMKAGLYAQAVQEYAWVLSQPARR

Foldseek 3Di:
DDDDDPVVPPCPDPPDDDDDDDDDDDDDDPPPPPPPPDDVVVVVDDPVNVVVPPDDDDDDDDDPDPDDDPPPPDPVPQDALVRLVVVCVVVVLPLVSLQSNLLNCLVVVVLVSNLVSLLCCLVPNDPPCLVVSLVSLVVSLVVDDDPVSNLSSLQSSLSSCVSVVVNVSSVVSPVVSVPDDPDD

Solvent-accessible surface area (backbone atoms only — not comparable to full-atom values): 11796 Å² total; per-residue (Å²): 134,81,80,91,67,75,84,80,67,79,73,75,70,80,82,72,80,76,86,79,87,80,89,79,89,85,90,78,82,86,72,72,80,76,73,68,75,86,55,58,64,82,75,71,48,51,75,69,61,57,64,71,65,60,77,81,89,78,89,80,78,92,75,89,69,95,66,97,65,90,79,73,86,64,78,82,63,77,80,48,60,67,56,34,51,54,48,36,72,77,38,78,81,46,58,69,52,40,53,52,34,20,50,47,21,52,75,69,65,38,55,69,65,14,51,52,37,50,52,46,42,64,74,72,48,68,89,81,48,43,66,56,50,45,52,52,50,51,58,47,51,77,72,54,79,51,65,73,56,40,42,52,48,35,44,50,44,16,54,30,24,49,68,66,67,39,52,73,60,15,52,51,29,43,48,50,48,69,70,46,83,84,82,124

pLDDT: mean 76.39, std 20.03, range [38.81, 97.81]

Radius of gyration: 30.66 Å; Cα contacts (8 Å, |Δi|>4): 106; chains: 1; bounding box: 50×59×89 Å